Protein AF-A0A0F8BK12-F1 (a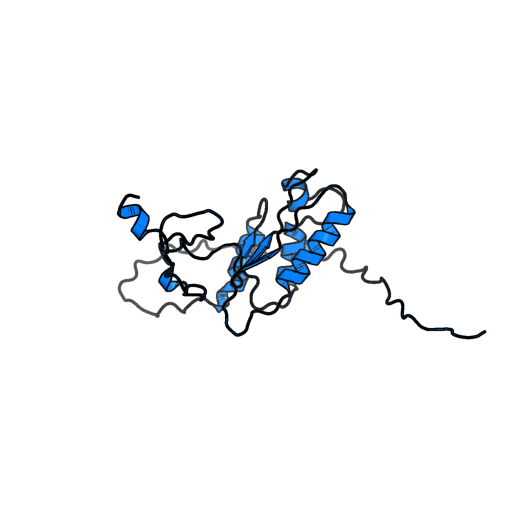fdb_monomer_lite)

Sequence (204 aa):
MGDRVAKRIYFRNSGDTSIPTLGEVRGKIFILQDFKSSQSALYGIPWNSDTVSSYSYRIASGTLFLGRKWKGVRSHLSENRPEDFNKLRITHTTASAGVRPINIATKNIPGAGMNTLLGRYLMFGKGDCFGIIVMDFPGRYLVEYILELNKQYLVPELSSSPFAPSAPPLPQWSEDVAFDSEAFTLDASSDEYGDAAATDVLVR

InterPro domains:
  IPR017946 PLC-like phosphodiesterase, TIM beta/alpha-barrel domain superfamily [G3DSA:3.20.20.190] (2-152)
  IPR017946 PLC-like phosphodiesterase, TIM beta/alpha-barrel domain superfamily [SSF51695] (9-150)

Organism: Ceratocystis fimbriata f. sp. platani (NCBI:txid88771)

Foldseek 3Di:
DDPVLVVQFQKDAPPDQAQDDCVSNPNHDQDQDPDDDPDNIDRHHHCPDPQEAEDDDADADDDVVLVVLLVSLLVQQLDAQDPRNSHAYEYELFYDDPDDRVCQQQHDPDDGHSLLSLQVCLVPPDYLDRGHYHGDPHDPVSVVSVVVSCPVVDDPPPPDPVPDDDDDDDPPDDPVPPPPPPVNPPDPPDPDDDDDDDDDDDDD

Structure (mmCIF, N/CA/C/O backbone):
data_AF-A0A0F8BK12-F1
#
_entry.id   AF-A0A0F8BK12-F1
#
loop_
_atom_site.group_PDB
_atom_site.id
_atom_site.type_symbol
_atom_site.label_atom_id
_atom_site.label_alt_id
_atom_site.label_comp_id
_atom_site.label_asym_id
_atom_site.label_entity_id
_atom_site.label_seq_id
_atom_site.pdbx_PDB_ins_code
_atom_site.Cartn_x
_atom_site.Cartn_y
_atom_site.Cartn_z
_atom_site.occupancy
_atom_site.B_iso_or_equiv
_atom_site.auth_seq_id
_atom_site.auth_comp_id
_atom_site.auth_asym_id
_atom_site.auth_atom_id
_atom_site.pdbx_PDB_model_num
ATOM 1 N N . MET A 1 1 ? -25.223 7.197 13.820 1.00 60.25 1 MET A N 1
ATOM 2 C CA . MET A 1 1 ? -24.874 6.050 12.948 1.00 60.25 1 MET A CA 1
ATOM 3 C C . MET A 1 1 ? -25.830 4.921 13.290 1.00 60.25 1 MET A C 1
ATOM 5 O O . MET A 1 1 ? -26.116 4.773 14.466 1.00 60.25 1 MET A O 1
ATOM 9 N N . GLY A 1 2 ? -26.355 4.169 12.321 1.00 74.81 2 GLY A N 1
ATOM 10 C CA . GLY A 1 2 ? -27.185 3.001 12.644 1.00 74.81 2 GLY A CA 1
ATOM 11 C C . GLY A 1 2 ? -26.337 1.844 13.187 1.00 74.81 2 GLY A C 1
ATOM 12 O O . GLY A 1 2 ? -25.222 1.632 12.707 1.00 74.81 2 GLY A O 1
ATOM 13 N N . ASP A 1 3 ? -26.872 1.067 14.131 1.00 77.88 3 ASP A N 1
ATOM 14 C CA . ASP A 1 3 ? -26.164 -0.008 14.856 1.00 77.88 3 ASP A CA 1
ATOM 15 C C . ASP A 1 3 ? -25.482 -1.047 13.953 1.00 77.88 3 ASP A C 1
ATOM 17 O O . ASP A 1 3 ? -24.489 -1.673 14.327 1.00 77.88 3 ASP A O 1
ATOM 21 N N . ARG A 1 4 ? -25.992 -1.234 12.730 1.00 80.81 4 ARG A N 1
ATOM 22 C CA . ARG A 1 4 ? -25.419 -2.164 11.746 1.00 80.81 4 ARG A CA 1
ATOM 23 C C . ARG A 1 4 ? -24.076 -1.693 11.191 1.00 80.81 4 ARG A C 1
ATOM 25 O O . ARG A 1 4 ? -23.213 -2.526 10.935 1.00 80.81 4 ARG A O 1
ATOM 32 N N . VAL A 1 5 ? -23.896 -0.384 11.015 1.00 82.25 5 VAL A N 1
ATOM 33 C CA . VAL A 1 5 ? -22.659 0.197 10.468 1.00 82.25 5 VAL A CA 1
ATOM 34 C C . VAL A 1 5 ? -21.558 0.188 11.524 1.00 82.25 5 VAL A C 1
ATOM 36 O O . VAL A 1 5 ? -20.428 -0.175 11.215 1.00 82.25 5 VAL A O 1
ATOM 39 N N . ALA A 1 6 ? -21.896 0.479 12.783 1.00 83.19 6 ALA A N 1
ATOM 40 C CA . ALA A 1 6 ? -20.935 0.462 13.886 1.00 83.19 6 ALA A CA 1
ATOM 41 C C . ALA A 1 6 ? -20.266 -0.917 14.067 1.00 83.19 6 ALA A C 1
ATOM 43 O O . ALA A 1 6 ? -19.074 -0.999 14.333 1.00 83.19 6 ALA A O 1
ATOM 44 N N . LYS A 1 7 ? -20.990 -2.018 13.819 1.00 87.62 7 LYS A N 1
ATOM 45 C CA . LYS A 1 7 ? -20.434 -3.387 13.876 1.00 87.62 7 LYS A CA 1
ATOM 46 C C . LYS A 1 7 ? -19.475 -3.726 12.727 1.00 87.62 7 LYS A C 1
ATOM 48 O O . LYS A 1 7 ? -18.796 -4.748 12.782 1.00 87.62 7 LYS A O 1
ATOM 53 N N . ARG A 1 8 ? -19.455 -2.914 11.667 1.00 92.94 8 ARG A N 1
ATOM 54 C CA . ARG A 1 8 ? -18.647 -3.124 10.456 1.00 92.94 8 ARG A CA 1
ATOM 55 C C . ARG A 1 8 ? -17.464 -2.177 10.361 1.00 92.94 8 ARG A C 1
ATOM 57 O O . ARG A 1 8 ? -16.740 -2.257 9.381 1.00 92.94 8 ARG A O 1
ATOM 64 N N . ILE A 1 9 ? -17.248 -1.314 11.345 1.00 92.38 9 ILE A N 1
ATOM 65 C CA . ILE A 1 9 ? -16.088 -0.431 11.398 1.00 92.38 9 ILE A CA 1
ATOM 66 C C . ILE A 1 9 ? -15.210 -0.876 12.561 1.00 92.38 9 ILE A C 1
ATOM 68 O O . ILE A 1 9 ? -15.707 -1.208 13.636 1.00 92.38 9 ILE A O 1
ATOM 72 N N . TYR A 1 10 ? -13.903 -0.931 12.332 1.00 92.88 10 TYR A N 1
ATOM 73 C CA . TYR A 1 10 ? -12.954 -1.129 13.414 1.00 92.88 10 TYR A CA 1
ATOM 74 C C . TYR A 1 10 ? -12.779 0.195 14.167 1.00 92.88 10 TYR A C 1
ATOM 76 O O . TYR A 1 10 ? -12.339 1.195 13.598 1.00 92.88 10 TYR A O 1
ATOM 84 N N . PHE A 1 11 ? -13.158 0.189 15.442 1.00 90.25 11 PHE A N 1
ATOM 85 C CA . PHE A 1 11 ? -12.925 1.290 16.366 1.00 90.25 11 PHE A CA 1
ATOM 86 C C . PHE A 1 11 ? -11.745 0.960 17.259 1.00 90.25 11 PHE A C 1
ATOM 88 O O . PHE A 1 11 ? -11.544 -0.197 17.629 1.00 90.25 11 PHE A O 1
ATOM 95 N N . ARG A 1 12 ? -11.013 2.000 17.635 1.00 86.12 12 ARG A N 1
ATOM 96 C CA . ARG A 1 12 ? -9.860 1.904 18.516 1.00 86.12 12 ARG A CA 1
ATOM 97 C C . ARG A 1 12 ? -10.090 2.728 19.773 1.00 86.12 12 ARG A C 1
ATOM 99 O O . ARG A 1 12 ? -10.623 3.841 19.711 1.00 86.12 12 ARG A O 1
ATOM 106 N N . ASN A 1 13 ? -9.665 2.178 20.906 1.00 82.38 13 ASN A N 1
ATOM 107 C CA . ASN A 1 13 ? -9.672 2.886 22.178 1.00 82.38 13 ASN A CA 1
ATOM 108 C C . ASN A 1 13 ? -8.602 3.982 22.193 1.00 82.38 13 ASN A C 1
ATOM 110 O O . ASN A 1 13 ? -7.520 3.833 21.623 1.00 82.38 13 ASN A O 1
ATOM 114 N N . SER A 1 14 ? -8.892 5.078 22.884 1.00 71.12 14 SER A N 1
ATOM 115 C CA . SER A 1 14 ? -7.938 6.169 23.069 1.00 71.12 14 SER A CA 1
ATOM 116 C C . SER A 1 14 ? -6.750 5.691 23.905 1.00 71.12 14 SER A C 1
ATOM 118 O O . SER A 1 14 ? -6.937 5.240 25.032 1.00 71.12 14 SER A O 1
ATOM 120 N N . GLY A 1 15 ? -5.538 5.788 23.352 1.00 73.81 15 GLY A N 1
ATOM 121 C CA . GLY A 1 15 ? -4.287 5.389 24.013 1.00 73.81 15 GLY A CA 1
ATOM 122 C C . GLY A 1 15 ? -3.687 4.070 23.523 1.00 73.81 15 GLY A C 1
ATOM 123 O O . GLY A 1 15 ? -2.511 3.824 23.764 1.00 73.81 15 GLY A O 1
ATOM 124 N N . ASP A 1 16 ? -4.446 3.257 22.787 1.00 80.81 16 ASP A N 1
ATOM 125 C CA . ASP A 1 16 ? -3.867 2.146 22.035 1.00 80.81 16 ASP A CA 1
ATOM 126 C C . ASP A 1 16 ? -3.054 2.713 20.859 1.00 80.81 16 ASP A C 1
ATOM 128 O O . ASP A 1 16 ? -3.544 3.569 20.117 1.00 80.81 16 ASP A O 1
ATOM 132 N N . THR A 1 17 ? -1.804 2.270 20.718 1.00 78.94 17 THR A N 1
ATOM 133 C CA . THR A 1 17 ? -0.873 2.649 19.643 1.00 78.94 17 THR A CA 1
ATOM 134 C C . THR A 1 17 ? -0.421 1.449 18.802 1.00 78.94 17 THR A C 1
ATOM 136 O O . THR A 1 17 ? 0.413 1.626 17.924 1.00 78.94 17 THR A O 1
ATOM 139 N N . SER A 1 18 ? -1.030 0.268 18.971 1.00 86.75 18 SER A N 1
ATOM 140 C CA . SER A 1 18 ? -0.733 -0.944 18.193 1.00 86.75 18 SER A CA 1
ATOM 141 C C . SER A 1 18 ? -1.403 -1.002 16.804 1.00 86.75 18 SER A C 1
ATOM 143 O O . SER A 1 18 ? -2.536 -0.541 16.627 1.00 86.75 18 SER A O 1
ATOM 145 N N . ILE A 1 19 ? -0.732 -1.575 15.801 1.00 90.19 19 ILE A N 1
ATOM 146 C CA . ILE A 1 19 ? -1.359 -1.944 14.519 1.00 90.19 19 ILE A CA 1
ATOM 147 C C . ILE A 1 19 ? -2.253 -3.176 14.729 1.00 90.19 19 ILE A C 1
ATOM 149 O O . ILE A 1 19 ? -1.772 -4.180 15.259 1.00 90.19 19 ILE A O 1
ATOM 153 N N . PRO A 1 20 ? -3.532 -3.148 14.304 1.00 91.81 20 PRO A N 1
ATOM 154 C CA . PRO A 1 20 ? -4.434 -4.256 14.569 1.00 91.81 20 PRO A CA 1
ATOM 155 C C . PRO A 1 20 ? -4.077 -5.494 13.744 1.00 91.81 20 PRO A C 1
ATOM 157 O O . PRO A 1 20 ? -3.662 -5.422 12.585 1.00 91.81 20 PRO A O 1
ATOM 160 N N . THR A 1 21 ? -4.318 -6.654 14.336 1.00 91.44 21 THR A N 1
ATOM 161 C CA . THR A 1 21 ? -4.157 -7.962 13.705 1.00 91.44 21 THR A CA 1
ATOM 162 C C . THR A 1 21 ? -5.268 -8.242 12.690 1.00 91.44 21 THR A C 1
ATOM 164 O O . THR A 1 21 ? -6.372 -7.691 12.753 1.00 91.44 21 THR A O 1
ATOM 167 N N . LEU A 1 22 ? -5.029 -9.199 11.783 1.00 91.12 22 LEU A N 1
ATOM 168 C CA . LEU A 1 22 ? -6.049 -9.650 10.830 1.00 91.12 22 LEU A CA 1
ATOM 169 C C . LEU A 1 22 ? -7.315 -10.177 11.533 1.00 91.12 22 LEU A C 1
ATOM 171 O O . LEU A 1 22 ? -8.415 -9.999 11.017 1.00 91.12 22 LEU A O 1
ATOM 175 N N . GLY A 1 23 ? -7.177 -10.806 12.706 1.00 92.00 23 GLY A N 1
ATOM 176 C CA . GLY A 1 23 ? -8.309 -11.300 13.496 1.00 92.00 23 GLY A CA 1
ATOM 177 C C . GLY A 1 23 ? -9.225 -10.179 13.992 1.00 92.00 23 GLY A C 1
ATOM 178 O O . GLY A 1 23 ? -10.446 -10.320 13.963 1.00 92.00 23 GLY A O 1
ATOM 179 N N . GLU A 1 24 ? -8.653 -9.036 14.372 1.00 92.56 24 GLU A N 1
ATOM 180 C CA . GLU A 1 24 ? -9.409 -7.890 14.883 1.00 92.56 24 GLU A CA 1
ATOM 181 C C . GLU A 1 24 ? -10.160 -7.133 13.784 1.00 92.56 24 GLU A C 1
ATOM 183 O O . GLU A 1 24 ? -11.263 -6.625 14.034 1.00 92.56 24 GLU A O 1
ATOM 188 N N . VAL A 1 25 ? -9.595 -7.075 12.571 1.00 94.69 25 VAL A N 1
ATOM 189 C CA . VAL A 1 25 ? -10.166 -6.327 11.434 1.00 94.69 25 VAL A CA 1
ATOM 190 C C . VAL A 1 25 ? -10.968 -7.183 10.451 1.00 94.69 25 VAL A C 1
ATOM 192 O O . VAL A 1 25 ? -11.688 -6.628 9.620 1.00 94.69 25 VAL A O 1
ATOM 195 N N . ARG A 1 26 ? -10.903 -8.520 10.521 1.00 93.81 26 ARG A N 1
ATOM 196 C CA . ARG A 1 26 ? -11.635 -9.410 9.601 1.00 93.81 26 ARG A CA 1
ATOM 197 C C . ARG A 1 26 ? -13.136 -9.092 9.600 1.00 93.81 26 ARG A C 1
ATOM 199 O O . ARG A 1 26 ? -13.799 -9.108 10.634 1.00 93.81 26 ARG A O 1
ATOM 206 N N . GLY A 1 27 ? -13.685 -8.828 8.411 1.00 94.38 27 GLY A N 1
ATOM 207 C CA . GLY A 1 27 ? -15.107 -8.507 8.228 1.00 94.38 27 GLY A CA 1
ATOM 208 C C . GLY A 1 27 ? -15.515 -7.090 8.658 1.00 94.38 27 GLY A C 1
ATOM 209 O O . GLY A 1 27 ? -16.720 -6.818 8.753 1.00 94.38 27 GLY A O 1
ATOM 210 N N . LYS A 1 28 ? -14.534 -6.211 8.909 1.00 95.56 28 LYS A N 1
ATOM 211 C CA . LYS A 1 28 ? -14.698 -4.792 9.244 1.00 95.56 28 LYS A CA 1
ATOM 212 C C . LYS A 1 28 ? -13.931 -3.909 8.253 1.00 95.56 28 LYS A C 1
ATOM 214 O O . LYS A 1 28 ? -13.005 -4.350 7.582 1.00 95.56 28 LYS A O 1
ATOM 219 N N . ILE A 1 29 ? -14.313 -2.641 8.193 1.00 94.69 29 ILE A N 1
ATOM 220 C CA . ILE A 1 29 ? -13.606 -1.570 7.500 1.00 94.69 29 ILE A CA 1
ATOM 221 C C . ILE A 1 29 ? -12.599 -0.980 8.486 1.00 94.69 29 ILE A C 1
ATOM 223 O O . ILE A 1 29 ? -12.980 -0.487 9.552 1.00 94.69 29 ILE A O 1
ATOM 227 N N . PHE A 1 30 ? -11.323 -1.039 8.119 1.00 94.19 30 PHE A N 1
ATOM 228 C CA . PHE A 1 30 ? -10.243 -0.360 8.821 1.00 94.19 30 PHE A CA 1
ATOM 229 C C . PHE A 1 30 ? -10.037 1.025 8.208 1.00 94.19 30 PHE A C 1
ATOM 231 O O . PHE A 1 30 ? -9.815 1.148 7.004 1.00 94.19 30 PHE A O 1
ATOM 238 N N . ILE A 1 31 ? -10.166 2.065 9.029 1.00 93.56 31 ILE A N 1
ATOM 239 C CA . ILE A 1 31 ? -10.103 3.459 8.588 1.00 93.56 31 ILE A CA 1
ATOM 240 C C . ILE A 1 31 ? -8.759 4.048 9.012 1.00 93.56 31 ILE A C 1
ATOM 242 O O . ILE A 1 31 ? -8.345 3.911 10.161 1.00 93.56 31 ILE A O 1
ATOM 246 N N . LEU A 1 32 ? -8.100 4.724 8.071 1.00 93.75 32 LEU A N 1
ATOM 247 C CA . LEU A 1 32 ? -7.025 5.660 8.374 1.00 93.75 32 LEU A CA 1
ATOM 248 C C . LEU A 1 32 ? -7.653 7.048 8.490 1.00 93.75 32 LEU A C 1
ATOM 250 O O . LEU A 1 32 ? -8.044 7.651 7.491 1.00 93.75 32 LEU A O 1
ATOM 254 N N . GLN A 1 33 ? -7.858 7.506 9.720 1.00 92.12 33 GLN A N 1
ATOM 255 C CA . GLN A 1 33 ? -8.636 8.706 9.993 1.00 92.12 33 GLN A CA 1
ATOM 256 C C . GLN A 1 33 ? -7.804 9.964 9.718 1.00 92.12 33 GLN A C 1
ATOM 258 O O . GLN A 1 33 ? -6.833 10.240 10.421 1.00 92.12 33 GLN A O 1
ATOM 263 N N . ASP A 1 34 ? -8.238 10.755 8.738 1.00 92.12 34 ASP A N 1
ATOM 264 C CA . ASP A 1 34 ? -7.725 12.103 8.436 1.00 92.12 34 ASP A CA 1
ATOM 265 C C . ASP A 1 34 ? -8.862 13.144 8.479 1.00 92.12 34 ASP A C 1
ATOM 267 O O . ASP A 1 34 ? -9.024 14.003 7.616 1.00 92.12 34 ASP A O 1
ATOM 271 N N . PHE A 1 35 ? -9.749 13.005 9.468 1.00 90.44 35 PHE A N 1
ATOM 272 C CA . PHE A 1 35 ? -10.881 13.904 9.691 1.00 90.44 35 PHE A CA 1
ATOM 273 C C . PHE A 1 35 ? -11.176 14.062 11.186 1.00 90.44 35 PHE A C 1
ATOM 275 O O . PHE A 1 35 ? -10.842 13.203 12.008 1.00 90.44 35 PHE A O 1
ATOM 282 N N . LYS A 1 36 ? -11.830 15.169 11.553 1.00 85.94 36 LYS A N 1
ATOM 283 C CA . LYS A 1 36 ? -12.251 15.435 12.937 1.00 85.94 36 LYS A CA 1
ATOM 284 C C . LYS A 1 36 ? -13.458 14.570 13.306 1.00 85.94 36 LYS A C 1
ATOM 286 O O . LYS A 1 36 ? -14.406 14.474 12.533 1.00 85.94 36 LYS A O 1
ATOM 291 N N . SER A 1 37 ? -13.451 14.003 14.509 1.00 82.62 37 SER A N 1
ATOM 292 C CA . SER A 1 37 ? -14.574 13.253 15.080 1.00 82.62 37 SER A CA 1
ATOM 293 C C . SER A 1 37 ? -14.958 13.854 16.428 1.00 82.62 37 SER A C 1
ATOM 295 O O . SER A 1 37 ? -14.086 14.244 17.198 1.00 82.62 37 SER A O 1
ATOM 297 N N . SER A 1 38 ? -16.259 13.932 16.711 1.00 75.75 38 SER A N 1
ATOM 298 C CA . SER A 1 38 ? -16.785 14.299 18.032 1.00 75.75 38 SER A CA 1
ATOM 299 C C . SER A 1 38 ? -16.838 13.116 19.003 1.00 75.75 38 SER A C 1
ATOM 301 O O . SER A 1 38 ? -17.107 13.307 20.186 1.00 75.75 38 SER A O 1
ATOM 303 N N . GLN A 1 39 ? -16.613 11.893 18.516 1.00 73.44 39 GLN A N 1
ATOM 304 C CA . GLN A 1 39 ? -16.572 10.695 19.349 1.00 73.44 39 GLN A CA 1
ATOM 305 C C . GLN A 1 39 ? -15.212 10.576 20.030 1.00 73.44 39 GLN A C 1
ATOM 307 O O . GLN A 1 39 ? -14.182 10.836 19.412 1.00 73.44 39 GLN A O 1
ATOM 312 N N . SER A 1 40 ? -15.215 10.131 21.288 1.00 71.81 40 SER A N 1
ATOM 313 C CA . SER A 1 40 ? -13.982 9.871 22.033 1.00 71.81 40 SER A CA 1
ATOM 314 C C . SER A 1 40 ? -13.182 8.700 21.456 1.00 71.81 40 SER A C 1
ATOM 316 O O . SER A 1 40 ? -11.966 8.704 21.583 1.00 71.81 40 SER A O 1
ATOM 318 N N . ALA A 1 41 ? -13.845 7.726 20.817 1.00 77.19 41 ALA A N 1
ATOM 319 C CA . ALA A 1 41 ? -13.200 6.601 20.140 1.00 77.19 41 ALA A CA 1
ATOM 320 C C . ALA A 1 41 ? -12.723 6.985 18.728 1.00 77.19 41 ALA A C 1
ATOM 322 O O . ALA A 1 41 ? -13.396 7.735 18.015 1.00 77.19 41 ALA A O 1
ATOM 323 N N . LEU A 1 42 ? -11.581 6.429 18.316 1.00 83.94 42 LEU A N 1
ATOM 324 C CA . LEU A 1 42 ? -11.002 6.656 16.991 1.00 83.94 42 LEU A CA 1
ATOM 325 C C . LEU A 1 42 ? -11.560 5.659 15.971 1.00 83.94 42 LEU A C 1
ATOM 327 O O . LEU A 1 42 ? -11.746 4.475 16.267 1.00 83.94 42 LEU A O 1
ATOM 331 N N . TYR A 1 43 ? -11.791 6.135 14.749 1.00 90.25 43 TYR A N 1
ATOM 332 C CA . TYR A 1 43 ? -12.086 5.283 13.603 1.00 90.25 43 TYR A CA 1
ATOM 333 C C . TYR A 1 43 ? -10.769 4.695 13.088 1.00 90.25 43 TYR A C 1
ATOM 335 O O . TYR A 1 43 ? -10.044 5.350 12.345 1.00 90.25 43 TYR A O 1
ATOM 343 N N . GLY A 1 44 ? -10.443 3.473 13.505 1.00 91.44 44 GLY A N 1
ATOM 344 C CA . GLY A 1 44 ? -9.142 2.860 13.243 1.00 91.44 44 GLY A CA 1
ATOM 345 C C . GLY A 1 44 ? -7.975 3.657 13.816 1.00 91.44 44 GLY A C 1
ATOM 346 O O . GLY A 1 44 ? -7.961 3.935 15.015 1.00 91.44 44 GLY A O 1
ATOM 347 N N . ILE A 1 45 ? -6.979 3.977 12.986 1.00 91.38 45 ILE A N 1
ATOM 348 C CA . ILE A 1 45 ? -5.779 4.716 13.412 1.00 91.38 45 ILE A CA 1
ATOM 349 C C . ILE A 1 45 ? -5.713 6.091 12.736 1.00 91.38 45 ILE A C 1
ATOM 351 O O . ILE A 1 45 ? -6.150 6.226 11.591 1.00 91.38 45 ILE A O 1
ATOM 355 N N . PRO A 1 46 ? -5.154 7.125 13.389 1.00 90.31 46 PRO A N 1
ATOM 356 C CA . PRO A 1 46 ? -4.953 8.417 12.742 1.00 90.31 46 PRO A CA 1
ATOM 357 C C . PRO A 1 46 ? -3.928 8.312 11.606 1.00 90.31 46 PRO A C 1
ATOM 359 O O . PRO A 1 46 ? -2.853 7.739 11.796 1.00 90.31 46 PRO A O 1
ATOM 362 N N . TRP A 1 47 ? -4.236 8.908 10.449 1.00 90.75 47 TRP A N 1
ATOM 363 C CA . TRP A 1 47 ? -3.339 8.933 9.284 1.00 90.75 47 TRP A CA 1
ATOM 364 C C . TRP A 1 47 ? -1.994 9.601 9.606 1.00 90.75 47 TRP A C 1
ATOM 366 O O . TRP A 1 47 ? -0.944 9.084 9.247 1.00 90.75 47 TRP A O 1
ATOM 376 N N . ASN A 1 48 ? -2.024 10.714 10.344 1.00 85.44 48 ASN A N 1
ATOM 377 C CA . ASN A 1 48 ? -0.839 11.479 10.745 1.00 85.44 48 ASN A CA 1
ATOM 378 C C . ASN A 1 48 ? -0.308 11.042 12.126 1.00 85.44 48 ASN A C 1
ATOM 380 O O . ASN A 1 48 ? -0.107 11.881 13.001 1.00 85.44 48 ASN A O 1
ATOM 384 N N . SER A 1 49 ? -0.156 9.736 12.357 1.00 85.50 49 SER A N 1
ATOM 385 C CA . SER A 1 49 ? 0.408 9.193 13.604 1.00 85.50 49 SER A CA 1
ATOM 386 C C . SER A 1 49 ? 1.760 8.526 13.372 1.00 85.50 49 SER A C 1
ATOM 388 O O . SER A 1 49 ? 2.049 8.081 12.265 1.00 85.50 49 SER A O 1
ATOM 390 N N . ASP A 1 50 ? 2.547 8.358 14.438 1.00 86.12 50 ASP A N 1
ATOM 391 C CA . ASP A 1 50 ? 3.849 7.670 14.379 1.00 86.12 50 ASP A CA 1
ATOM 392 C C . ASP A 1 50 ? 3.738 6.200 13.936 1.00 86.12 50 ASP A C 1
ATOM 394 O O . ASP A 1 50 ? 4.704 5.608 13.456 1.00 86.12 50 ASP A O 1
ATOM 398 N N . THR A 1 51 ? 2.534 5.626 14.034 1.00 87.50 51 THR A N 1
ATOM 399 C CA . THR A 1 51 ? 2.213 4.267 13.577 1.00 87.50 51 THR A CA 1
ATOM 400 C C . THR A 1 51 ? 2.042 4.163 12.060 1.00 87.50 51 THR A C 1
ATOM 402 O O . THR A 1 51 ? 1.925 3.059 11.537 1.00 87.50 51 THR A O 1
ATOM 405 N N . VAL A 1 52 ? 2.046 5.279 11.321 1.00 89.12 52 VAL A N 1
ATOM 406 C CA . VAL A 1 52 ? 1.913 5.307 9.858 1.00 89.12 52 VAL A CA 1
ATOM 407 C C . VAL A 1 52 ? 3.162 5.935 9.236 1.00 89.12 52 VAL A C 1
ATOM 409 O O . VAL A 1 52 ? 3.503 7.081 9.504 1.00 89.12 52 VAL A O 1
ATOM 412 N N . SER A 1 53 ? 3.848 5.191 8.365 1.00 90.19 53 SER A N 1
ATOM 413 C CA . SER A 1 53 ? 4.911 5.724 7.501 1.00 90.19 53 SER A CA 1
ATOM 414 C C . SER A 1 53 ? 4.358 5.890 6.095 1.00 90.19 53 SER A C 1
ATOM 416 O O . SER A 1 53 ? 4.042 4.889 5.454 1.00 90.19 53 SER A O 1
ATOM 418 N N . SER A 1 54 ? 4.214 7.123 5.607 1.00 90.06 54 SER A N 1
ATOM 419 C CA . SER A 1 54 ? 3.632 7.382 4.287 1.00 90.06 54 SER A CA 1
ATOM 420 C C . SER A 1 54 ? 4.582 8.155 3.378 1.00 90.06 54 SER A C 1
ATOM 422 O O . SER A 1 54 ? 5.012 9.261 3.704 1.00 90.06 54 SER A O 1
ATOM 424 N N . TYR A 1 55 ? 4.864 7.599 2.197 1.00 85.19 55 TYR A N 1
ATOM 425 C CA . TYR A 1 55 ? 5.528 8.314 1.110 1.00 85.19 55 TYR A CA 1
ATOM 426 C C . TYR A 1 55 ? 4.510 8.672 0.028 1.00 85.19 55 TYR A C 1
ATOM 428 O O . TYR A 1 55 ? 4.082 7.818 -0.753 1.00 85.19 55 TYR A O 1
ATOM 436 N N . SER A 1 56 ? 4.144 9.955 -0.047 1.00 80.88 56 SER A N 1
ATOM 437 C CA . SER A 1 56 ? 3.101 10.461 -0.949 1.00 80.88 56 SER A CA 1
ATOM 438 C C . SER A 1 56 ? 3.542 11.659 -1.794 1.00 80.88 56 SER A C 1
ATOM 440 O O . SER A 1 56 ? 2.746 12.557 -2.070 1.00 80.88 56 SER A O 1
ATOM 442 N N . TYR A 1 57 ? 4.812 11.706 -2.215 1.00 77.88 57 TYR A N 1
ATOM 443 C CA . TYR A 1 57 ? 5.319 12.821 -3.020 1.00 77.88 57 TYR A CA 1
ATOM 444 C C . TYR A 1 57 ? 4.571 12.932 -4.363 1.00 77.88 57 TYR A C 1
ATOM 446 O O . TYR A 1 57 ? 4.638 12.035 -5.217 1.00 77.88 57 TYR A O 1
ATOM 454 N N . ARG A 1 58 ? 3.854 14.051 -4.535 1.00 66.94 58 ARG A N 1
ATOM 455 C CA . ARG A 1 58 ? 3.094 14.410 -5.741 1.00 66.94 58 ARG A CA 1
ATOM 456 C C . ARG A 1 58 ? 4.007 15.214 -6.670 1.00 66.94 58 ARG A C 1
ATOM 458 O O . ARG A 1 58 ? 4.598 16.205 -6.259 1.00 66.94 58 ARG A O 1
ATOM 465 N N . ILE A 1 59 ? 4.154 14.756 -7.911 1.00 61.50 59 ILE A N 1
ATOM 466 C CA . ILE A 1 59 ? 5.034 15.380 -8.913 1.00 61.50 59 ILE A CA 1
ATOM 467 C C . ILE A 1 59 ? 4.442 16.709 -9.395 1.00 61.50 59 ILE A C 1
ATOM 469 O O . ILE A 1 59 ? 3.260 16.727 -9.710 1.00 61.50 59 ILE A O 1
ATOM 473 N N . ALA A 1 60 ? 5.270 17.749 -9.563 1.00 51.91 60 ALA A N 1
ATOM 474 C CA . ALA A 1 60 ? 4.980 18.930 -10.383 1.00 51.91 60 ALA A CA 1
ATOM 475 C C . ALA A 1 60 ? 5.953 19.017 -11.587 1.00 51.91 60 ALA A C 1
ATOM 477 O O . ALA A 1 60 ? 7.152 19.169 -11.397 1.00 51.91 60 ALA A O 1
ATOM 478 N N . SER A 1 61 ? 5.399 18.860 -12.801 1.00 52.03 61 SER A N 1
ATOM 479 C CA . SER A 1 61 ? 5.915 19.133 -14.169 1.00 52.03 61 SER A CA 1
ATOM 480 C C . SER A 1 61 ? 7.374 18.787 -14.565 1.00 52.03 61 SER A C 1
ATOM 482 O O . SER A 1 61 ? 8.273 19.588 -14.334 1.00 52.03 61 SER A O 1
ATOM 484 N N . GLY A 1 62 ? 7.571 17.695 -15.337 1.00 55.34 62 GLY A N 1
ATOM 485 C CA . GLY A 1 62 ? 8.753 17.421 -16.199 1.00 55.34 62 GLY A CA 1
ATOM 486 C C . GLY A 1 62 ? 9.192 15.936 -16.269 1.00 55.34 62 GLY A C 1
ATOM 487 O O . GLY A 1 62 ? 8.708 15.113 -15.495 1.00 55.34 62 GLY A O 1
ATOM 488 N N . THR A 1 63 ? 10.140 15.572 -17.148 1.00 56.19 63 THR A N 1
ATOM 489 C CA . THR A 1 63 ? 10.653 14.186 -17.343 1.00 56.19 63 THR A CA 1
ATOM 490 C C . THR A 1 63 ? 11.695 13.727 -16.307 1.00 56.19 63 THR A C 1
ATOM 492 O O . THR A 1 63 ? 11.678 12.560 -15.919 1.00 56.19 63 THR A O 1
ATOM 495 N N . LEU A 1 64 ? 12.533 14.623 -15.759 1.00 59.84 64 LEU A N 1
ATOM 496 C CA . LEU A 1 64 ? 13.470 14.307 -14.653 1.00 59.84 64 LEU A CA 1
ATOM 497 C C . LEU A 1 64 ? 12.761 13.829 -13.362 1.00 59.84 64 LEU A C 1
ATOM 499 O O . LEU A 1 64 ? 13.375 13.247 -12.465 1.00 59.84 64 LEU A O 1
ATOM 503 N N . PHE A 1 65 ? 11.453 14.065 -13.250 1.00 70.88 65 PHE A N 1
ATOM 504 C CA . PHE A 1 65 ? 10.678 13.843 -12.032 1.00 70.88 65 PHE A CA 1
ATOM 505 C C . PHE A 1 65 ? 10.286 12.384 -11.821 1.00 70.88 65 PHE A C 1
ATOM 507 O O . PHE A 1 65 ? 10.127 11.972 -10.671 1.00 70.88 65 PHE A O 1
ATOM 514 N N . LEU A 1 66 ? 10.174 11.590 -12.892 1.00 77.44 66 LEU A N 1
ATOM 515 C CA . LEU A 1 66 ? 9.860 10.168 -12.766 1.00 77.44 66 LEU A CA 1
ATOM 516 C C . LEU A 1 66 ? 10.999 9.426 -12.065 1.00 77.44 66 LEU A C 1
ATOM 518 O O . LEU A 1 66 ? 10.746 8.693 -11.115 1.00 77.44 66 LEU A O 1
ATOM 522 N N . GLY A 1 67 ? 12.249 9.691 -12.458 1.00 80.94 67 GLY A N 1
ATOM 523 C CA . GLY A 1 67 ? 13.433 9.127 -11.805 1.00 80.94 67 GLY A CA 1
ATOM 524 C C . GLY A 1 67 ? 13.548 9.546 -10.336 1.00 80.94 67 GLY A C 1
ATOM 525 O O . GLY A 1 67 ? 13.805 8.706 -9.474 1.00 80.94 67 GLY A O 1
ATOM 526 N N . ARG A 1 68 ? 13.280 10.822 -10.016 1.00 82.38 68 ARG A N 1
ATOM 527 C CA . ARG A 1 68 ? 13.292 11.313 -8.626 1.00 82.38 68 ARG A CA 1
ATOM 528 C C . ARG A 1 68 ? 12.193 10.679 -7.776 1.00 82.38 68 ARG A C 1
ATOM 530 O O . ARG A 1 68 ? 12.475 10.222 -6.670 1.00 82.38 68 ARG A O 1
ATOM 537 N N . LYS A 1 69 ? 10.958 10.623 -8.289 1.00 85.50 69 LYS A N 1
ATOM 538 C CA . LYS A 1 69 ? 9.852 9.938 -7.610 1.00 85.50 69 LYS A CA 1
ATOM 539 C C . LYS A 1 69 ? 10.188 8.464 -7.422 1.00 85.50 69 LYS A C 1
ATOM 541 O O . LYS A 1 69 ? 10.039 7.951 -6.321 1.00 85.50 69 LYS A O 1
ATOM 546 N N . TRP A 1 70 ? 10.700 7.807 -8.459 1.00 88.69 70 TRP A N 1
ATOM 547 C CA . TRP A 1 70 ? 11.109 6.411 -8.393 1.00 88.69 70 TRP A CA 1
ATOM 548 C C . TRP A 1 70 ? 12.194 6.169 -7.344 1.00 88.69 70 TRP A C 1
ATOM 550 O O . TRP A 1 70 ? 12.115 5.207 -6.589 1.00 88.69 70 TRP A O 1
ATOM 560 N N . LYS A 1 71 ? 13.187 7.059 -7.239 1.00 89.00 71 LYS A N 1
ATOM 561 C CA . LYS A 1 71 ? 14.205 6.999 -6.182 1.00 89.00 71 LYS A CA 1
ATOM 562 C C . LYS A 1 71 ? 13.570 7.056 -4.788 1.00 89.00 71 LYS A C 1
ATOM 564 O O . LYS A 1 71 ? 13.935 6.252 -3.941 1.00 89.00 71 LYS A O 1
ATOM 569 N N . GLY A 1 72 ? 12.605 7.950 -4.567 1.00 90.50 72 GLY A N 1
ATOM 570 C CA . GLY A 1 72 ? 11.891 8.038 -3.289 1.00 90.50 72 GLY A CA 1
ATOM 571 C C . GLY A 1 72 ? 11.008 6.821 -2.996 1.00 90.50 72 GLY A C 1
ATOM 572 O O . GLY A 1 72 ? 11.060 6.291 -1.892 1.00 90.50 72 GLY A O 1
ATOM 573 N N . VAL A 1 73 ? 10.276 6.321 -3.998 1.00 92.00 73 VAL A N 1
ATOM 574 C CA . VAL A 1 73 ? 9.495 5.075 -3.896 1.00 92.00 73 VAL A CA 1
ATOM 575 C C . VAL A 1 73 ? 10.401 3.905 -3.518 1.00 92.00 73 VAL A C 1
ATOM 577 O O . VAL A 1 73 ? 10.118 3.223 -2.541 1.00 92.00 73 VAL A O 1
ATOM 580 N N . ARG A 1 74 ? 11.512 3.701 -4.241 1.00 91.50 74 ARG A N 1
ATOM 581 C CA . ARG A 1 74 ? 12.487 2.644 -3.934 1.00 91.50 74 ARG A CA 1
ATOM 582 C C . ARG A 1 74 ? 13.036 2.774 -2.524 1.00 91.50 74 ARG A C 1
ATOM 584 O O . ARG A 1 74 ? 13.060 1.781 -1.816 1.00 91.50 74 ARG A O 1
ATOM 591 N N . SER A 1 75 ? 13.429 3.984 -2.124 1.00 91.75 75 SER A N 1
ATOM 592 C CA . SER A 1 75 ? 13.963 4.244 -0.785 1.00 91.75 75 SER A CA 1
ATOM 593 C C . SER A 1 75 ? 12.977 3.825 0.304 1.00 91.75 75 SER A C 1
ATOM 595 O O . SER A 1 75 ? 13.377 3.140 1.236 1.00 91.75 75 SER A O 1
ATOM 597 N N . HIS A 1 76 ? 11.698 4.189 0.170 1.00 92.31 76 HIS A N 1
ATOM 598 C CA . HIS A 1 76 ? 10.672 3.853 1.159 1.00 92.31 76 HIS A CA 1
ATOM 599 C C . HIS A 1 76 ? 10.315 2.356 1.142 1.00 92.31 76 HIS A C 1
ATOM 601 O O . HIS A 1 76 ? 10.122 1.756 2.193 1.00 92.31 76 HIS A O 1
ATOM 607 N N . LEU A 1 77 ? 10.270 1.722 -0.038 1.00 92.44 77 LEU A N 1
ATOM 608 C CA . LEU A 1 77 ? 10.046 0.273 -0.154 1.00 92.44 77 LEU A CA 1
ATOM 609 C C . LEU A 1 77 ? 11.216 -0.558 0.390 1.00 92.44 77 LEU A C 1
ATOM 611 O O . LEU A 1 77 ? 10.981 -1.657 0.879 1.00 92.44 77 LEU A O 1
ATOM 615 N N . SER A 1 78 ? 12.446 -0.041 0.311 1.00 90.75 78 SER A N 1
ATOM 616 C CA . SER A 1 78 ? 13.653 -0.718 0.805 1.00 90.75 78 SER A CA 1
ATOM 617 C C . SER A 1 78 ? 13.865 -0.600 2.310 1.00 90.75 78 SER A C 1
ATOM 619 O O . SER A 1 78 ? 14.814 -1.175 2.834 1.00 90.75 78 SER A O 1
ATOM 621 N N . GLU A 1 79 ? 13.034 0.169 3.011 1.00 88.88 79 GLU A N 1
ATOM 622 C CA . GLU A 1 79 ? 13.125 0.256 4.461 1.00 88.88 79 GLU A CA 1
ATOM 623 C C . GLU A 1 79 ? 12.856 -1.114 5.087 1.00 88.88 79 GLU A C 1
ATOM 625 O O . GLU A 1 79 ? 11.829 -1.748 4.824 1.00 88.88 79 GLU A O 1
ATOM 630 N N . ASN A 1 80 ? 13.746 -1.543 5.980 1.00 85.00 80 ASN A N 1
ATOM 631 C CA . ASN A 1 80 ? 13.539 -2.764 6.749 1.00 85.00 80 ASN A CA 1
ATOM 632 C C . ASN A 1 80 ? 12.213 -2.692 7.508 1.00 85.00 80 ASN A C 1
ATOM 634 O O . ASN A 1 80 ? 11.785 -1.623 7.962 1.00 85.00 80 ASN A O 1
ATOM 638 N N . ARG A 1 81 ? 11.536 -3.829 7.640 1.00 82.81 81 ARG A N 1
ATOM 639 C CA . ARG A 1 81 ? 10.386 -3.931 8.532 1.00 82.81 81 ARG A CA 1
ATOM 640 C C . ARG A 1 81 ? 10.822 -3.608 9.974 1.00 82.81 81 ARG A C 1
ATOM 642 O O . ARG A 1 81 ? 11.827 -4.157 10.421 1.00 82.81 81 ARG A O 1
ATOM 649 N N . PRO A 1 82 ? 10.095 -2.743 10.707 1.00 79.69 82 PRO A N 1
ATOM 650 C CA . PRO A 1 82 ? 10.357 -2.525 12.128 1.00 79.69 82 PRO A CA 1
ATOM 651 C C . PRO A 1 82 ? 10.228 -3.830 12.921 1.00 79.69 82 PRO A C 1
ATOM 653 O O . PRO A 1 82 ? 9.294 -4.598 12.680 1.00 79.69 82 PRO A O 1
ATOM 656 N N . GLU A 1 83 ? 11.136 -4.066 13.870 1.00 80.69 83 GLU A N 1
ATOM 657 C CA . GLU A 1 83 ? 11.144 -5.282 14.704 1.00 80.69 83 GLU A CA 1
ATOM 658 C C . GLU A 1 83 ? 9.890 -5.408 15.582 1.00 80.69 83 GLU A C 1
ATOM 660 O O . GLU A 1 83 ? 9.455 -6.513 15.893 1.00 80.69 83 GLU A O 1
ATOM 665 N N . ASP A 1 84 ? 9.287 -4.278 15.953 1.00 79.62 84 ASP A N 1
ATOM 666 C C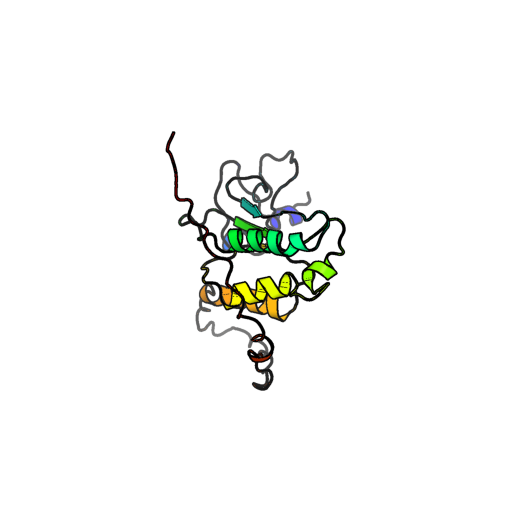A . ASP A 1 84 ? 8.087 -4.204 16.789 1.00 79.62 84 ASP A CA 1
ATOM 667 C C . ASP A 1 84 ? 6.774 -4.405 16.011 1.00 79.62 84 ASP A C 1
ATOM 669 O O . ASP A 1 84 ? 5.700 -4.438 16.611 1.00 79.62 84 ASP A O 1
ATOM 673 N N . PHE A 1 85 ? 6.846 -4.523 14.678 1.00 79.44 85 PHE A N 1
ATOM 674 C CA . PHE A 1 85 ? 5.705 -4.622 13.761 1.00 79.44 85 PHE A CA 1
ATOM 675 C C . PHE A 1 85 ? 4.661 -3.509 13.910 1.00 79.44 85 PHE A C 1
ATOM 677 O O . PHE A 1 85 ? 3.547 -3.631 13.396 1.00 79.44 85 PHE A O 1
ATOM 684 N N . ASN A 1 86 ? 5.011 -2.398 14.560 1.00 84.56 86 ASN A N 1
ATOM 685 C CA . ASN A 1 86 ? 4.035 -1.402 14.979 1.00 84.56 86 ASN A CA 1
ATOM 686 C C . ASN A 1 86 ? 3.900 -0.224 14.004 1.00 84.56 86 ASN A C 1
ATOM 688 O O . ASN A 1 86 ? 3.466 0.873 14.366 1.00 84.56 86 ASN A O 1
ATOM 692 N N . LYS A 1 87 ? 4.284 -0.440 12.742 1.00 88.44 87 LYS A N 1
ATOM 693 C CA . LYS A 1 87 ? 4.235 0.596 11.713 1.00 88.44 87 LYS A CA 1
ATOM 694 C C . LYS A 1 87 ? 3.579 0.109 10.434 1.00 88.44 87 LYS A C 1
ATOM 696 O O . LYS A 1 87 ? 4.059 -0.806 9.766 1.00 88.44 87 LYS A O 1
ATOM 701 N N . LEU A 1 88 ? 2.507 0.790 10.052 1.00 91.56 88 LEU A N 1
ATOM 702 C CA . LEU A 1 88 ? 1.860 0.643 8.763 1.00 91.56 88 LEU A CA 1
ATOM 703 C C . LEU A 1 88 ? 2.600 1.486 7.722 1.00 91.56 88 LEU A C 1
ATOM 705 O O . LEU A 1 88 ? 2.536 2.716 7.736 1.00 91.56 88 LEU A O 1
ATOM 709 N N . ARG A 1 89 ? 3.301 0.827 6.800 1.00 92.81 89 ARG A N 1
ATOM 710 C CA . ARG A 1 89 ? 3.984 1.488 5.682 1.00 92.81 89 ARG A CA 1
ATOM 711 C C . ARG A 1 89 ? 3.040 1.649 4.494 1.00 92.81 89 ARG A C 1
ATOM 713 O O . ARG A 1 89 ? 2.396 0.685 4.091 1.00 92.81 89 ARG A O 1
ATOM 720 N N . ILE A 1 90 ? 2.984 2.847 3.918 1.00 94.88 90 ILE A N 1
ATOM 721 C CA . ILE A 1 90 ? 2.146 3.196 2.769 1.00 94.88 90 ILE A CA 1
ATOM 722 C C . ILE A 1 90 ? 3.000 3.911 1.725 1.00 94.88 90 ILE A C 1
ATOM 724 O O . ILE A 1 90 ? 3.538 4.990 1.966 1.00 94.88 90 ILE A O 1
ATOM 728 N N . THR A 1 91 ? 3.121 3.328 0.539 1.00 94.62 91 THR A N 1
ATOM 729 C CA . THR A 1 91 ? 3.933 3.885 -0.545 1.00 94.62 91 THR A CA 1
ATOM 730 C C . THR A 1 91 ? 3.058 4.228 -1.739 1.00 94.62 91 THR A C 1
ATOM 732 O O . THR A 1 91 ? 2.483 3.345 -2.375 1.00 94.62 91 THR A O 1
ATOM 735 N N . HIS A 1 92 ? 2.986 5.514 -2.091 1.00 93.94 92 HIS A N 1
ATOM 736 C CA . HIS A 1 92 ? 2.252 5.974 -3.265 1.00 93.94 92 HIS A CA 1
ATOM 737 C C . HIS A 1 92 ? 3.147 6.026 -4.503 1.00 93.94 92 HIS A C 1
ATOM 739 O O . HIS A 1 92 ? 3.998 6.910 -4.672 1.00 93.94 92 HIS A O 1
ATOM 745 N N . THR A 1 93 ? 2.864 5.130 -5.441 1.00 91.12 93 THR A N 1
ATOM 746 C CA . THR A 1 93 ? 3.418 5.172 -6.804 1.00 91.12 93 THR A CA 1
ATOM 747 C C . THR A 1 93 ? 2.614 6.090 -7.732 1.00 91.12 93 THR A C 1
ATOM 749 O O . THR A 1 93 ? 3.056 6.397 -8.836 1.00 91.12 93 THR A O 1
ATOM 752 N N . THR A 1 94 ? 1.480 6.606 -7.252 1.00 86.62 94 THR A N 1
ATOM 753 C CA . THR A 1 94 ? 0.560 7.479 -7.992 1.00 86.62 94 THR A CA 1
ATOM 754 C C . THR A 1 94 ? 1.160 8.839 -8.328 1.00 86.62 94 THR A C 1
ATOM 756 O O . THR A 1 94 ? 2.062 9.335 -7.644 1.00 86.62 94 THR A O 1
ATOM 759 N N . ALA A 1 95 ? 0.647 9.498 -9.362 1.00 76.19 95 ALA A N 1
ATOM 760 C CA . ALA A 1 95 ? 1.109 10.829 -9.738 1.00 76.19 95 ALA A CA 1
ATOM 761 C C . ALA A 1 95 ? -0.045 11.753 -10.110 1.00 76.19 95 ALA A C 1
ATOM 763 O O . ALA A 1 95 ? -0.926 11.407 -10.888 1.00 76.19 95 ALA A O 1
ATOM 764 N N . SER A 1 96 ? -0.002 12.976 -9.585 1.00 67.00 96 SER A N 1
ATOM 765 C CA . SER A 1 96 ? -1.003 13.992 -9.892 1.00 67.00 96 SER A CA 1
ATOM 766 C C . SER A 1 96 ? -0.403 15.394 -9.724 1.00 67.00 96 SER A C 1
ATOM 768 O O . SER A 1 96 ? -0.446 15.943 -8.624 1.00 67.00 96 SER A O 1
ATOM 770 N N . ALA A 1 97 ? 0.186 15.941 -10.785 1.00 67.25 97 ALA A N 1
ATOM 771 C CA . ALA A 1 97 ? 0.174 17.373 -11.111 1.00 67.25 97 ALA A CA 1
ATOM 772 C C . ALA A 1 97 ? 0.826 17.584 -12.488 1.00 67.25 97 ALA A C 1
ATOM 774 O O . ALA A 1 97 ? 1.934 17.116 -12.748 1.00 67.25 97 ALA A O 1
ATOM 775 N N . GLY A 1 98 ? 0.127 18.277 -13.390 1.00 66.44 98 GLY A N 1
ATOM 776 C CA . GLY A 1 98 ? 0.639 18.613 -14.727 1.00 66.44 98 GLY A CA 1
ATOM 777 C C . GLY A 1 98 ? 0.815 17.432 -15.695 1.00 66.44 98 GLY A C 1
ATOM 778 O O . GLY A 1 98 ? 1.327 17.623 -16.792 1.00 66.44 98 GLY A O 1
ATOM 779 N N . VAL A 1 99 ? 0.395 16.220 -15.316 1.00 73.50 99 VAL A N 1
ATOM 780 C CA . VAL A 1 99 ? 0.489 14.989 -16.121 1.00 73.50 99 VAL A CA 1
ATOM 781 C C . VAL A 1 99 ? -0.767 14.140 -15.931 1.00 73.50 99 VAL A C 1
ATOM 783 O O . VAL A 1 99 ? -1.398 14.191 -14.873 1.00 73.50 99 VAL A O 1
ATOM 786 N N . ARG A 1 100 ? -1.141 13.344 -16.941 1.00 83.19 100 ARG A N 1
ATOM 787 C CA . ARG A 1 100 ? -2.231 12.367 -16.796 1.00 83.19 100 ARG A CA 1
ATOM 788 C C . ARG A 1 100 ? -1.721 11.171 -15.978 1.00 83.19 100 ARG A C 1
ATOM 790 O O . ARG A 1 100 ? -0.686 10.626 -16.362 1.00 83.19 100 ARG A O 1
ATOM 797 N N . PRO A 1 101 ? -2.422 10.720 -14.922 1.00 86.25 101 PRO A N 1
ATOM 798 C CA . PRO A 1 101 ? -1.948 9.615 -14.082 1.00 86.25 101 PRO A CA 1
ATOM 799 C C . PRO A 1 101 ? -1.633 8.337 -14.874 1.00 86.25 101 PRO A C 1
ATOM 801 O O . PRO A 1 101 ? -0.589 7.724 -14.672 1.00 86.25 101 PRO A O 1
ATOM 804 N N . ILE A 1 102 ? -2.462 8.005 -15.873 1.00 87.19 102 ILE A N 1
ATOM 805 C CA . ILE A 1 102 ? -2.231 6.852 -16.758 1.00 87.19 102 ILE A CA 1
ATOM 806 C C . ILE A 1 102 ? -0.884 6.933 -17.490 1.00 87.19 102 ILE A C 1
ATOM 808 O O . ILE A 1 102 ? -0.181 5.935 -17.583 1.00 87.19 102 ILE A O 1
ATOM 812 N N . ASN A 1 103 ? -0.468 8.127 -17.918 1.00 83.12 103 ASN A N 1
ATOM 813 C CA . ASN A 1 103 ? 0.790 8.332 -18.636 1.00 83.12 103 ASN A CA 1
ATOM 814 C C . ASN A 1 103 ? 2.014 8.087 -17.737 1.00 83.12 103 ASN A C 1
ATOM 816 O O . ASN A 1 103 ? 3.078 7.724 -18.227 1.00 83.12 103 ASN A O 1
ATOM 820 N N . ILE A 1 104 ? 1.878 8.291 -16.422 1.00 84.12 104 ILE A N 1
ATOM 821 C CA . ILE A 1 104 ? 2.932 7.977 -15.450 1.00 84.12 104 ILE A CA 1
ATOM 822 C C . ILE A 1 104 ? 2.914 6.492 -15.082 1.00 84.12 104 ILE A C 1
ATOM 824 O O . ILE A 1 104 ? 3.974 5.893 -14.908 1.00 84.12 104 ILE A O 1
ATOM 828 N N . ALA A 1 105 ? 1.726 5.893 -14.985 1.00 88.75 105 ALA A N 1
ATOM 829 C CA . ALA A 1 105 ? 1.556 4.487 -14.642 1.00 88.75 105 ALA A CA 1
ATOM 830 C C . ALA A 1 105 ? 2.067 3.538 -15.741 1.00 88.75 105 ALA A C 1
ATOM 832 O O . ALA A 1 105 ? 2.804 2.600 -15.429 1.00 88.75 105 ALA A O 1
ATOM 833 N N . THR A 1 106 ? 1.697 3.782 -17.007 1.00 83.25 106 THR A N 1
ATOM 834 C CA . THR A 1 106 ? 1.905 2.837 -18.119 1.00 83.25 106 THR A CA 1
ATOM 835 C C . THR A 1 106 ? 3.079 3.215 -19.021 1.00 83.25 106 THR A C 1
ATOM 837 O O . THR A 1 106 ? 3.962 2.382 -19.211 1.00 83.25 106 THR A O 1
ATOM 840 N N . LYS A 1 107 ? 3.126 4.447 -19.557 1.00 75.12 107 LYS A N 1
ATOM 841 C CA . LYS A 1 107 ? 4.265 5.038 -20.293 1.00 75.12 107 LYS A CA 1
ATOM 842 C C . LYS A 1 107 ? 3.928 6.452 -20.784 1.00 75.12 107 LYS A C 1
ATOM 844 O O . LYS A 1 107 ? 2.811 6.683 -21.230 1.00 75.12 107 LYS A O 1
ATOM 849 N N . ASN A 1 108 ? 4.924 7.339 -20.840 1.00 55.22 108 ASN A N 1
ATOM 850 C CA . ASN A 1 108 ? 4.994 8.434 -21.814 1.00 55.22 108 ASN A CA 1
ATOM 851 C C . ASN A 1 108 ? 6.474 8.822 -22.031 1.00 55.22 108 ASN A C 1
ATOM 853 O O . ASN A 1 108 ? 7.029 9.575 -21.235 1.00 55.22 108 ASN A O 1
ATOM 857 N N . ILE A 1 109 ? 7.062 8.356 -23.148 1.00 46.78 109 ILE A N 1
ATOM 858 C CA . ILE A 1 109 ? 8.407 8.697 -23.685 1.00 46.78 109 ILE A CA 1
ATOM 859 C C . ILE A 1 109 ? 9.596 8.020 -22.950 1.00 46.78 109 ILE A C 1
ATOM 861 O O . ILE A 1 109 ? 9.570 7.880 -21.732 1.00 46.78 109 ILE A O 1
ATOM 865 N N . PRO A 1 110 ? 10.683 7.635 -23.654 1.00 52.47 110 PRO A N 1
ATOM 866 C CA . PRO A 1 110 ? 10.965 6.266 -24.120 1.00 52.47 110 PRO A CA 1
ATOM 867 C C . PRO A 1 110 ? 11.207 5.204 -23.009 1.00 52.47 110 PRO A C 1
ATOM 869 O O . PRO A 1 110 ? 11.467 4.048 -23.329 1.00 52.47 110 PRO A O 1
ATOM 872 N N . GLY A 1 111 ? 11.079 5.543 -21.722 1.00 63.75 111 GLY A N 1
ATOM 873 C CA . GLY A 1 111 ? 11.339 4.668 -20.572 1.00 63.75 111 GLY A CA 1
ATOM 874 C C . GLY A 1 111 ? 10.101 3.981 -19.977 1.00 63.75 111 GLY A C 1
ATOM 875 O O . GLY A 1 111 ? 8.970 4.209 -20.400 1.00 63.75 111 GLY A O 1
ATOM 876 N N . ALA A 1 112 ? 10.336 3.109 -18.995 1.00 75.38 112 ALA A N 1
ATOM 877 C CA . ALA A 1 112 ? 9.327 2.352 -18.248 1.00 75.38 112 ALA A CA 1
ATOM 878 C C . ALA A 1 112 ? 8.439 3.248 -17.349 1.00 75.38 112 ALA A C 1
ATOM 880 O O . ALA A 1 112 ? 8.945 4.154 -16.688 1.00 75.38 112 ALA A O 1
ATOM 881 N N . GLY A 1 113 ? 7.125 2.979 -17.293 1.00 86.81 113 GLY A N 1
ATOM 882 C CA . GLY A 1 113 ? 6.193 3.634 -16.360 1.00 86.81 113 GLY A CA 1
ATOM 883 C C . GLY A 1 113 ? 6.358 3.161 -14.908 1.00 86.81 113 GLY A C 1
ATOM 884 O O . GLY A 1 113 ? 7.088 2.205 -14.633 1.00 86.81 113 GLY A O 1
ATOM 885 N N . MET A 1 114 ? 5.662 3.803 -13.961 1.00 89.31 114 MET A N 1
ATOM 886 C CA . MET A 1 114 ? 5.740 3.447 -12.534 1.00 89.31 114 MET A CA 1
ATOM 887 C C . MET A 1 114 ? 5.385 1.993 -12.248 1.00 89.31 114 MET A C 1
ATOM 889 O O . MET A 1 114 ? 6.079 1.363 -11.456 1.00 89.31 114 MET A O 1
ATOM 893 N N . ASN A 1 115 ? 4.368 1.438 -12.910 1.00 92.69 115 ASN A N 1
ATOM 894 C CA . ASN A 1 115 ? 3.964 0.054 -12.661 1.00 92.69 115 ASN A CA 1
ATOM 895 C C . ASN A 1 115 ? 5.030 -0.934 -13.160 1.00 92.69 115 ASN A C 1
ATOM 897 O O . ASN A 1 115 ? 5.303 -1.934 -12.502 1.00 92.69 115 ASN A O 1
ATOM 901 N N . THR A 1 116 ? 5.699 -0.624 -14.275 1.00 90.69 116 THR A N 1
ATOM 902 C CA . THR A 1 116 ? 6.827 -1.419 -14.777 1.00 90.69 116 THR A CA 1
ATOM 903 C C . THR A 1 116 ? 8.022 -1.350 -13.830 1.00 90.69 116 THR A C 1
ATOM 905 O O . THR A 1 116 ? 8.594 -2.385 -13.502 1.00 90.69 116 THR A O 1
ATOM 908 N N . LEU A 1 117 ? 8.391 -0.151 -13.369 1.00 90.81 117 LEU A N 1
ATOM 909 C CA . LEU A 1 117 ? 9.505 0.047 -12.439 1.00 90.81 117 LEU A CA 1
ATOM 910 C C . LEU A 1 117 ? 9.255 -0.650 -11.097 1.00 90.81 117 LEU A C 1
ATOM 912 O O . LEU A 1 117 ? 10.137 -1.353 -10.603 1.00 90.81 117 LEU A O 1
ATOM 916 N N . LEU A 1 118 ? 8.037 -0.526 -10.562 1.00 93.50 118 LEU A N 1
ATOM 917 C CA . LEU A 1 118 ? 7.606 -1.244 -9.368 1.00 93.50 118 LEU A CA 1
ATOM 918 C C . LEU A 1 118 ? 7.711 -2.760 -9.562 1.00 93.50 118 LEU A C 1
ATOM 920 O O . LEU A 1 118 ? 8.316 -3.421 -8.727 1.00 93.50 118 LEU A O 1
ATOM 924 N N . GLY A 1 119 ? 7.189 -3.296 -10.669 1.00 92.88 119 GLY A N 1
ATOM 925 C CA . GLY A 1 119 ? 7.302 -4.720 -10.991 1.00 92.88 119 GLY A CA 1
ATOM 926 C C . GLY A 1 119 ? 8.754 -5.202 -11.014 1.00 92.88 119 GLY A C 1
ATOM 927 O O . GLY A 1 119 ? 9.073 -6.169 -10.328 1.00 92.88 119 GLY A O 1
ATOM 928 N N . ARG A 1 120 ? 9.659 -4.476 -11.700 1.00 91.38 120 ARG A N 1
ATOM 929 C CA . ARG A 1 120 ? 11.107 -4.796 -11.712 1.00 91.38 120 ARG A CA 1
ATOM 930 C C . ARG A 1 120 ? 11.659 -4.886 -10.293 1.00 91.38 120 ARG A C 1
ATOM 932 O O . ARG A 1 120 ? 12.367 -5.825 -9.948 1.00 91.38 120 ARG A O 1
ATOM 939 N N . TYR A 1 121 ? 11.349 -3.882 -9.479 1.00 92.12 121 TYR A N 1
ATOM 940 C CA . TYR A 1 121 ? 11.859 -3.795 -8.121 1.00 92.12 121 TYR A CA 1
ATOM 941 C C . TYR A 1 121 ? 11.334 -4.915 -7.232 1.00 92.12 121 TYR A C 1
ATOM 943 O O . TYR A 1 121 ? 12.109 -5.471 -6.473 1.00 92.12 121 TYR A O 1
ATOM 951 N N . LEU A 1 122 ? 10.055 -5.269 -7.329 1.00 92.19 122 LEU A N 1
ATOM 952 C CA . LEU A 1 122 ? 9.500 -6.358 -6.530 1.00 92.19 122 LEU A CA 1
ATOM 953 C C . LEU A 1 122 ? 10.065 -7.723 -6.953 1.00 92.19 122 LEU A C 1
ATOM 955 O O . LEU A 1 122 ? 10.219 -8.589 -6.103 1.00 92.19 122 LEU A O 1
ATOM 959 N N . MET A 1 123 ? 10.399 -7.903 -8.237 1.00 87.50 123 MET A N 1
ATOM 960 C CA . MET A 1 123 ? 10.987 -9.144 -8.754 1.00 87.50 123 MET A CA 1
ATOM 961 C C . MET A 1 123 ? 12.438 -9.368 -8.324 1.00 87.50 123 MET A C 1
ATOM 963 O O . MET A 1 123 ? 12.825 -10.493 -8.019 1.00 87.50 123 MET A O 1
ATOM 967 N N . PHE A 1 124 ? 13.252 -8.310 -8.336 1.00 83.94 124 PHE A N 1
ATOM 968 C CA . PHE A 1 124 ? 14.697 -8.411 -8.093 1.00 83.94 124 PHE A CA 1
ATOM 969 C C . PHE A 1 124 ? 15.135 -7.861 -6.731 1.00 83.94 124 PHE A C 1
ATOM 971 O O . PHE A 1 124 ? 16.251 -8.117 -6.277 1.00 83.94 124 PHE A O 1
ATOM 978 N N . GLY A 1 125 ? 14.286 -7.069 -6.083 1.00 68.50 125 GLY A N 1
ATOM 979 C CA . GLY A 1 125 ? 14.549 -6.464 -4.788 1.00 68.50 125 GLY A CA 1
ATOM 980 C C . GLY A 1 125 ? 14.423 -7.480 -3.661 1.00 68.50 125 GLY A C 1
ATOM 981 O O . GLY A 1 125 ? 13.503 -8.291 -3.624 1.00 68.50 125 GLY A O 1
ATOM 982 N N . LYS A 1 126 ? 15.347 -7.409 -2.702 1.00 66.31 126 LYS A N 1
ATOM 983 C CA . LYS A 1 126 ? 15.258 -8.157 -1.447 1.00 66.31 126 LYS A CA 1
ATOM 984 C C . LYS A 1 126 ? 14.535 -7.284 -0.424 1.00 66.31 126 LYS A C 1
ATOM 986 O O . LYS A 1 126 ? 15.044 -6.227 -0.064 1.00 66.31 126 LYS A O 1
ATOM 991 N N . GLY A 1 127 ? 13.359 -7.713 0.018 1.00 71.25 127 GLY A N 1
ATOM 992 C CA . GLY A 1 127 ? 12.581 -7.055 1.067 1.00 71.25 127 GLY A CA 1
ATOM 993 C C . GLY A 1 127 ? 11.659 -8.062 1.744 1.00 71.25 127 GLY A C 1
ATOM 994 O O . GLY A 1 127 ? 11.172 -8.984 1.094 1.00 71.25 127 GLY A O 1
ATOM 995 N N . ASP A 1 128 ? 11.453 -7.917 3.050 1.00 73.88 128 ASP A N 1
ATOM 996 C CA . ASP A 1 128 ? 10.635 -8.827 3.856 1.00 73.88 128 ASP A CA 1
ATOM 997 C C . ASP A 1 128 ? 9.195 -8.321 4.046 1.00 73.88 128 ASP A C 1
ATOM 999 O O . ASP A 1 128 ? 8.297 -9.114 4.311 1.00 73.88 128 ASP A O 1
ATOM 1003 N N . CYS A 1 129 ? 8.947 -7.015 3.885 1.00 83.69 129 CYS A N 1
ATOM 1004 C CA . CYS A 1 129 ? 7.609 -6.427 3.919 1.00 83.69 129 CYS A CA 1
ATOM 1005 C C . CYS A 1 129 ? 7.539 -5.086 3.173 1.00 83.69 129 CYS A C 1
ATOM 1007 O O . CYS A 1 129 ? 8.162 -4.097 3.562 1.00 83.69 129 CYS A O 1
ATOM 1009 N N . PHE A 1 130 ? 6.704 -5.026 2.134 1.00 90.06 130 PHE A N 1
ATOM 1010 C CA . PHE A 1 130 ? 6.524 -3.822 1.311 1.00 90.06 130 PHE A CA 1
ATOM 1011 C C . PHE A 1 130 ? 5.388 -2.898 1.792 1.00 90.06 130 PHE A C 1
ATOM 1013 O O . PHE A 1 130 ? 5.262 -1.772 1.307 1.00 90.06 130 PHE A O 1
ATOM 1020 N N . GLY A 1 131 ? 4.581 -3.342 2.762 1.00 91.75 131 GLY A N 1
ATOM 1021 C CA . GLY A 1 131 ? 3.428 -2.595 3.272 1.00 91.75 131 GLY A CA 1
ATOM 1022 C C . GLY A 1 131 ? 2.303 -2.426 2.241 1.00 91.75 131 GLY A C 1
ATOM 1023 O O . GLY A 1 131 ? 2.092 -3.272 1.375 1.00 91.75 131 GLY A O 1
ATOM 1024 N N . ILE A 1 132 ? 1.560 -1.322 2.344 1.00 94.69 132 ILE A N 1
ATOM 1025 C CA . ILE A 1 132 ? 0.512 -0.936 1.394 1.00 94.69 132 ILE A CA 1
ATOM 1026 C C . ILE A 1 132 ? 1.152 -0.201 0.216 1.00 94.69 132 ILE A C 1
ATOM 1028 O O . ILE A 1 132 ? 1.763 0.855 0.378 1.00 94.69 132 ILE A O 1
ATOM 1032 N N . ILE A 1 133 ? 0.942 -0.715 -0.992 1.00 95.62 133 ILE A N 1
ATOM 1033 C CA . ILE A 1 133 ? 1.356 -0.059 -2.233 1.00 95.62 133 ILE A CA 1
ATOM 1034 C C . ILE A 1 133 ? 0.118 0.546 -2.898 1.00 95.62 133 ILE A C 1
ATOM 1036 O O . ILE A 1 133 ? -0.788 -0.169 -3.321 1.00 95.62 133 ILE A O 1
ATOM 1040 N N . VAL A 1 134 ? 0.087 1.873 -3.014 1.00 96.06 134 VAL A N 1
ATOM 1041 C CA . VAL A 1 134 ? -0.994 2.607 -3.684 1.00 96.06 134 VAL A CA 1
ATOM 1042 C C . VAL A 1 134 ? -0.580 2.888 -5.128 1.00 96.06 134 VAL A C 1
ATOM 1044 O O . VAL A 1 134 ? 0.477 3.482 -5.373 1.00 96.06 134 VAL A O 1
ATOM 1047 N N . MET A 1 135 ? -1.404 2.456 -6.085 1.00 94.81 135 MET A N 1
ATOM 1048 C CA . MET A 1 135 ? -1.097 2.462 -7.521 1.00 94.81 135 MET A CA 1
ATOM 1049 C C . MET A 1 135 ? -2.206 3.111 -8.350 1.00 94.81 135 MET A C 1
ATOM 1051 O O . MET A 1 135 ? -3.385 2.975 -8.029 1.00 94.81 135 MET A O 1
ATOM 1055 N N . ASP A 1 136 ? -1.812 3.751 -9.453 1.00 92.69 136 ASP A N 1
ATOM 1056 C CA . ASP A 1 136 ? -2.720 4.171 -10.522 1.00 92.69 136 ASP A CA 1
ATOM 1057 C C . ASP A 1 136 ? -2.750 3.069 -11.597 1.00 92.69 136 ASP A C 1
ATOM 1059 O O . ASP A 1 136 ? -1.699 2.625 -12.064 1.00 92.69 136 ASP A O 1
ATOM 1063 N N . PHE A 1 137 ? -3.944 2.631 -12.008 1.00 93.38 137 PHE A N 1
ATOM 1064 C CA . PHE A 1 137 ? -4.153 1.627 -13.069 1.00 93.38 137 PHE A CA 1
ATOM 1065 C C . PHE A 1 137 ? -3.307 0.344 -12.917 1.00 93.38 137 PHE A C 1
ATOM 1067 O O . PHE A 1 137 ? -2.571 -0.019 -13.842 1.00 93.38 137 PHE A O 1
ATOM 1074 N N . PRO A 1 138 ? -3.364 -0.344 -11.760 1.00 94.50 138 PRO A N 1
ATOM 1075 C CA . PRO A 1 138 ? -2.593 -1.562 -11.566 1.00 94.50 138 PRO A CA 1
ATOM 1076 C C . PRO A 1 138 ? -3.026 -2.638 -12.571 1.00 94.50 138 PRO A C 1
ATOM 1078 O O . PRO A 1 138 ? -4.212 -2.929 -12.727 1.00 94.50 138 PRO A O 1
ATOM 1081 N N . GLY A 1 139 ? -2.051 -3.221 -13.266 1.00 92.69 139 GLY A N 1
ATOM 1082 C CA . GLY A 1 139 ? -2.281 -4.357 -14.154 1.00 92.69 139 GLY A CA 1
ATOM 1083 C C . GLY A 1 139 ? -2.434 -5.655 -13.363 1.00 92.69 139 GLY A C 1
ATOM 1084 O O . GLY A 1 139 ? -1.822 -5.815 -12.308 1.00 92.69 139 GLY A O 1
ATOM 1085 N N . ARG A 1 140 ? -3.207 -6.602 -13.906 1.00 95.19 140 ARG A N 1
ATOM 1086 C CA . ARG A 1 140 ? -3.490 -7.906 -13.284 1.00 95.19 140 ARG A CA 1
ATOM 1087 C C . ARG A 1 140 ? -2.226 -8.619 -12.786 1.00 95.19 140 ARG A C 1
ATOM 1089 O O . ARG A 1 140 ? -2.154 -8.946 -11.609 1.00 95.19 140 ARG A O 1
ATOM 1096 N N . TYR A 1 141 ? -1.222 -8.775 -13.650 1.00 93.38 141 TYR A N 1
ATOM 1097 C CA . TYR A 1 141 ? 0.011 -9.500 -13.318 1.00 93.38 141 TYR A CA 1
ATOM 1098 C C . TYR A 1 141 ? 0.783 -8.887 -12.146 1.00 93.38 141 TYR A C 1
ATOM 1100 O O . TYR A 1 141 ? 1.306 -9.609 -11.305 1.00 93.38 141 TYR A O 1
ATOM 1108 N N . LEU A 1 142 ? 0.829 -7.555 -12.053 1.00 94.38 142 LEU A N 1
ATOM 1109 C CA . LEU A 1 142 ? 1.513 -6.875 -10.952 1.00 94.38 142 LEU A CA 1
ATOM 1110 C C . LEU A 1 142 ? 0.780 -7.084 -9.621 1.00 94.38 142 LEU A C 1
ATOM 1112 O O . LEU A 1 142 ? 1.420 -7.282 -8.593 1.00 94.38 142 LEU A O 1
ATOM 1116 N N . VAL A 1 143 ? -0.557 -7.062 -9.638 1.00 95.81 143 VAL A N 1
ATOM 1117 C CA . VAL A 1 143 ? -1.371 -7.336 -8.444 1.00 95.81 143 VAL A CA 1
ATOM 1118 C C . VAL A 1 143 ? -1.198 -8.781 -7.995 1.00 95.81 143 VAL A C 1
ATOM 1120 O O . VAL A 1 143 ? -0.950 -9.015 -6.817 1.00 95.81 143 VAL A O 1
ATOM 1123 N N . GLU A 1 144 ? -1.290 -9.738 -8.921 1.00 94.75 144 GLU A N 1
ATOM 1124 C CA . GLU A 1 144 ? -1.072 -11.158 -8.628 1.00 94.75 144 GLU A CA 1
ATOM 1125 C C . GLU A 1 144 ? 0.321 -11.375 -8.031 1.00 94.75 144 GLU A C 1
ATOM 1127 O O . GLU A 1 144 ? 0.435 -11.968 -6.964 1.00 94.75 144 GLU A O 1
ATOM 1132 N N . TYR A 1 145 ? 1.364 -10.782 -8.618 1.00 93.62 145 TYR A N 1
ATOM 1133 C CA . TYR A 1 145 ? 2.720 -10.870 -8.081 1.00 93.62 145 TYR A CA 1
ATOM 1134 C C . TYR A 1 145 ? 2.845 -10.306 -6.653 1.00 93.62 145 TYR A C 1
ATOM 1136 O O . TYR A 1 145 ? 3.472 -10.922 -5.797 1.00 93.62 145 TYR A O 1
ATOM 1144 N N . ILE A 1 146 ? 2.204 -9.172 -6.342 1.00 93.25 146 ILE A N 1
ATOM 1145 C CA . ILE A 1 146 ? 2.187 -8.626 -4.971 1.00 93.25 146 ILE A CA 1
ATOM 1146 C C . ILE A 1 146 ? 1.522 -9.600 -3.983 1.00 93.25 146 ILE A C 1
ATOM 1148 O O . ILE A 1 146 ? 1.965 -9.720 -2.839 1.00 93.25 146 ILE A O 1
ATOM 1152 N N . LEU A 1 147 ? 0.471 -10.312 -4.401 1.00 92.06 147 LEU A N 1
ATOM 1153 C CA . LEU A 1 147 ? -0.171 -11.333 -3.568 1.00 92.06 147 LEU A CA 1
ATOM 1154 C C . LEU A 1 147 ? 0.751 -12.541 -3.345 1.00 92.06 147 LEU A C 1
ATOM 1156 O O . LEU A 1 147 ? 0.836 -13.038 -2.223 1.00 92.06 147 LEU A O 1
ATOM 1160 N N . GLU A 1 148 ? 1.482 -12.966 -4.376 1.00 91.50 148 GLU A N 1
ATOM 1161 C CA . GLU A 1 148 ? 2.448 -14.070 -4.311 1.00 91.50 148 GLU A CA 1
ATOM 1162 C C . GLU A 1 148 ? 3.545 -13.837 -3.264 1.00 91.50 148 GLU A C 1
ATOM 1164 O O . GLU A 1 148 ? 3.875 -14.751 -2.506 1.00 91.50 148 GLU A O 1
ATOM 1169 N N . LEU A 1 149 ? 4.028 -12.597 -3.125 1.00 89.81 149 LEU A N 1
ATOM 1170 C CA . LEU A 1 149 ? 5.017 -12.215 -2.103 1.00 89.81 149 LEU A CA 1
ATOM 1171 C C . LEU A 1 149 ? 4.545 -12.491 -0.663 1.00 89.81 149 LEU A C 1
ATOM 1173 O O . LEU A 1 149 ? 5.360 -12.594 0.252 1.00 89.81 149 LEU A O 1
ATOM 1177 N N . ASN A 1 150 ? 3.234 -12.624 -0.447 1.00 89.00 150 ASN A N 1
ATOM 1178 C CA . ASN A 1 150 ? 2.639 -12.871 0.863 1.00 89.00 150 ASN A CA 1
ATOM 1179 C C . ASN A 1 150 ? 2.307 -14.350 1.120 1.00 89.00 150 ASN A C 1
ATOM 1181 O O . ASN A 1 150 ? 1.843 -14.672 2.215 1.00 89.00 150 ASN A O 1
ATOM 1185 N N . LYS A 1 151 ? 2.552 -15.270 0.170 1.00 86.94 151 LYS A N 1
ATOM 1186 C CA . LYS A 1 151 ? 2.219 -16.702 0.336 1.00 86.94 151 LYS A CA 1
ATOM 1187 C C . LYS A 1 151 ? 2.867 -17.347 1.559 1.00 86.94 151 LYS A C 1
ATOM 1189 O O . LYS A 1 151 ? 2.266 -18.220 2.175 1.00 86.94 151 LYS A O 1
ATOM 1194 N N . GLN A 1 152 ? 4.049 -16.876 1.949 1.00 82.00 152 GLN A N 1
ATOM 1195 C CA . GLN A 1 152 ? 4.743 -17.323 3.160 1.00 82.00 152 GLN A CA 1
ATOM 1196 C C . GLN A 1 152 ? 3.970 -17.056 4.466 1.00 82.00 152 GLN A C 1
ATOM 1198 O O . GLN A 1 152 ? 4.266 -17.674 5.483 1.00 82.00 152 GLN A O 1
ATOM 1203 N N . TYR A 1 153 ? 2.983 -16.153 4.452 1.00 80.75 153 TYR A N 1
ATOM 1204 C CA . TYR A 1 153 ? 2.153 -15.809 5.612 1.00 80.75 153 TYR A CA 1
ATOM 1205 C C . TYR A 1 153 ? 0.797 -16.520 5.622 1.00 80.75 153 TYR A C 1
ATOM 1207 O O . TYR A 1 153 ? -0.035 -16.248 6.492 1.00 80.75 153 TYR A O 1
ATOM 1215 N N . LEU A 1 154 ? 0.537 -17.408 4.658 1.00 79.38 154 LEU A N 1
ATOM 1216 C CA . LEU A 1 154 ? -0.665 -18.227 4.684 1.00 79.38 154 LEU A CA 1
ATOM 1217 C C . LEU A 1 154 ? -0.587 -19.185 5.873 1.00 79.38 154 LEU A C 1
ATOM 1219 O O . LEU A 1 154 ? 0.357 -19.960 6.011 1.00 79.38 154 LEU A O 1
ATOM 1223 N N . VAL A 1 155 ? -1.603 -19.134 6.733 1.00 72.62 155 VAL A N 1
ATOM 1224 C CA . VAL A 1 155 ? -1.799 -20.166 7.751 1.00 72.62 155 VAL A CA 1
ATOM 1225 C C . VAL A 1 155 ? -2.138 -21.456 6.998 1.00 72.62 155 VAL A C 1
ATOM 1227 O O . VAL A 1 155 ? -3.073 -21.419 6.192 1.00 72.62 155 VAL A O 1
ATOM 1230 N N . PRO A 1 156 ? -1.413 -22.571 7.213 1.00 66.25 156 PRO A N 1
ATOM 1231 C CA . PRO A 1 156 ? -1.788 -23.850 6.627 1.00 66.25 156 PRO A CA 1
ATOM 1232 C C . PRO A 1 156 ? -3.247 -24.136 6.979 1.00 66.25 156 PRO A C 1
ATOM 1234 O O . PRO A 1 156 ? -3.619 -24.035 8.152 1.00 66.25 156 PRO A O 1
ATOM 1237 N N . GLU A 1 157 ? -4.087 -24.455 5.991 1.00 61.66 157 GLU A N 1
ATOM 1238 C CA . GLU A 1 157 ? -5.415 -24.966 6.320 1.00 61.66 157 GLU A CA 1
ATOM 1239 C C . GLU A 1 157 ? -5.223 -26.181 7.226 1.00 61.66 157 GLU A C 1
ATOM 1241 O O . GLU A 1 157 ? -4.445 -27.083 6.907 1.00 61.66 157 GLU A O 1
ATOM 1246 N N . LEU A 1 158 ? -5.900 -26.181 8.377 1.00 50.91 158 LEU A N 1
ATOM 1247 C CA . LEU A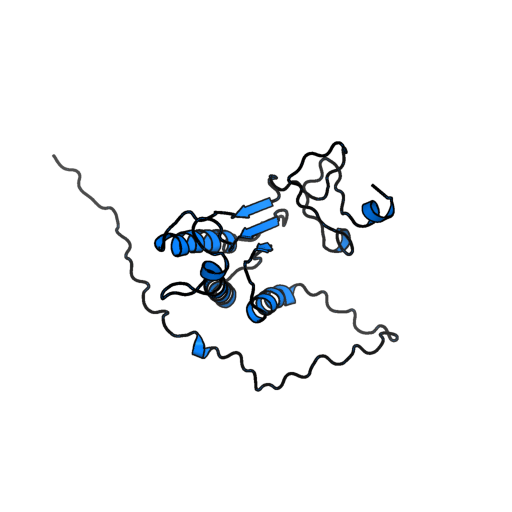 1 158 ? -5.999 -27.366 9.218 1.00 50.91 158 LEU A CA 1
ATOM 1248 C C . LEU A 1 158 ? -6.550 -28.486 8.336 1.00 50.91 158 LEU A C 1
ATOM 1250 O O . LEU A 1 158 ? -7.734 -28.502 7.997 1.00 50.91 158 LEU A O 1
ATOM 1254 N N . SER A 1 159 ? -5.664 -29.386 7.916 1.00 47.06 159 SER A N 1
ATOM 1255 C CA . SER A 1 159 ? -6.006 -30.537 7.101 1.00 47.06 159 SER A CA 1
ATOM 1256 C C . SER A 1 159 ? -7.146 -31.296 7.774 1.00 47.06 159 SER A C 1
ATOM 1258 O O . SER A 1 159 ? -7.020 -31.712 8.925 1.00 47.06 159 SER A O 1
ATOM 1260 N N . SER A 1 160 ? -8.224 -31.512 7.019 1.00 49.41 160 SER A N 1
ATOM 1261 C CA . SER A 1 160 ? -9.374 -32.375 7.321 1.00 49.41 160 SER A CA 1
ATOM 1262 C C . SER A 1 160 ? -10.390 -31.858 8.351 1.00 49.41 160 SER A C 1
ATOM 1264 O O . SER A 1 160 ? -10.495 -32.344 9.472 1.00 49.41 160 SER A O 1
ATOM 1266 N N . SER A 1 161 ? -11.281 -30.971 7.902 1.00 43.56 161 SER A N 1
ATOM 1267 C CA . SER A 1 161 ? -12.683 -31.109 8.308 1.00 43.56 161 SER A CA 1
ATOM 1268 C C . SER A 1 161 ? -13.349 -32.110 7.354 1.00 43.56 161 SER A C 1
ATOM 1270 O O . SER A 1 161 ? -13.355 -31.850 6.149 1.00 43.56 161 SER A O 1
ATOM 1272 N N . PRO A 1 162 ? -13.930 -33.231 7.828 1.00 52.72 162 PRO A N 1
ATOM 1273 C CA . PRO A 1 162 ? -14.606 -34.214 6.970 1.00 52.72 162 PRO A CA 1
ATOM 1274 C C . PRO A 1 162 ? -15.884 -33.679 6.295 1.00 52.72 162 PRO A C 1
ATOM 1276 O O . PRO A 1 162 ? -16.569 -34.424 5.603 1.00 52.72 162 PRO A O 1
ATOM 1279 N N . PHE A 1 163 ? -16.211 -32.396 6.485 1.00 56.28 163 PHE A N 1
ATOM 1280 C CA . PHE A 1 163 ? -17.409 -31.741 5.961 1.00 56.28 163 PHE A CA 1
ATOM 1281 C C . PHE A 1 163 ? -17.131 -30.507 5.091 1.00 56.28 163 PHE A C 1
ATOM 1283 O O . PHE A 1 163 ? -18.053 -29.736 4.826 1.00 56.28 163 PHE A O 1
ATOM 1290 N N . ALA A 1 164 ? -15.895 -30.287 4.631 1.00 50.62 164 ALA A N 1
ATOM 1291 C CA . ALA A 1 164 ? -15.646 -29.207 3.681 1.00 50.62 164 ALA A CA 1
ATOM 1292 C C . ALA A 1 164 ? -16.376 -29.509 2.350 1.00 50.62 164 ALA A C 1
ATOM 1294 O O . ALA A 1 164 ? -16.069 -30.526 1.721 1.00 50.62 164 ALA A O 1
ATOM 1295 N N . PRO A 1 165 ? -17.345 -28.680 1.903 1.00 49.03 165 PRO A N 1
ATOM 1296 C CA . PRO A 1 165 ? -17.892 -28.819 0.560 1.00 49.03 165 PRO A CA 1
ATOM 1297 C C . PRO A 1 165 ? -16.740 -28.671 -0.432 1.00 49.03 165 PRO A C 1
ATOM 1299 O O . PRO A 1 165 ? -15.908 -27.776 -0.277 1.00 49.03 165 PRO A O 1
ATOM 1302 N N . SER A 1 166 ? -16.670 -29.568 -1.419 1.00 51.94 166 SER A N 1
ATOM 1303 C CA . SER A 1 166 ? -15.616 -29.561 -2.432 1.00 51.94 166 SER A CA 1
ATOM 1304 C C . SER A 1 166 ? -15.511 -28.166 -3.040 1.00 51.94 166 SER A C 1
ATOM 1306 O O . SER A 1 166 ? -16.445 -27.710 -3.708 1.00 51.94 166 SER A O 1
ATOM 1308 N N . ALA A 1 167 ? -14.396 -27.481 -2.782 1.00 59.38 167 ALA A N 1
ATOM 1309 C CA . ALA A 1 167 ? -14.085 -26.241 -3.466 1.00 59.38 167 ALA A CA 1
ATOM 1310 C C . ALA A 1 167 ? -14.148 -26.513 -4.980 1.00 59.38 167 ALA A C 1
ATOM 1312 O O . ALA A 1 167 ? -13.654 -27.558 -5.420 1.00 59.38 167 ALA A O 1
ATOM 1313 N N . PRO A 1 168 ? -14.780 -25.638 -5.782 1.00 55.28 168 PRO A N 1
ATOM 1314 C CA . PRO A 1 168 ? -14.732 -25.792 -7.226 1.00 55.28 168 PRO A CA 1
ATOM 1315 C C . PRO A 1 168 ? -13.260 -25.837 -7.656 1.00 55.28 168 PRO A C 1
ATOM 1317 O O . PRO A 1 168 ? -12.450 -25.091 -7.094 1.00 55.28 168 PRO A O 1
ATOM 1320 N N . PRO A 1 169 ? -12.894 -26.719 -8.601 1.00 51.38 169 PRO A N 1
ATOM 1321 C CA . PRO A 1 169 ? -11.516 -26.830 -9.041 1.00 51.38 169 PRO A CA 1
ATOM 1322 C C . PRO A 1 169 ? -11.026 -25.456 -9.496 1.00 51.38 169 PRO A C 1
ATOM 1324 O O . PRO A 1 169 ? -11.707 -24.759 -10.255 1.00 51.38 169 PRO A O 1
ATOM 1327 N N . LEU A 1 170 ? -9.853 -25.058 -8.996 1.00 46.78 170 LEU A N 1
ATOM 1328 C CA . LEU A 1 170 ? -9.145 -23.900 -9.527 1.00 46.78 170 LEU A CA 1
ATOM 1329 C C . LEU A 1 170 ? -9.013 -24.082 -11.048 1.00 46.78 170 LEU A C 1
ATOM 1331 O O . LEU A 1 170 ? -8.816 -25.217 -11.494 1.00 46.78 170 LEU A O 1
ATOM 1335 N N . PRO A 1 171 ? -9.125 -23.007 -11.851 1.00 42.91 171 PRO A N 1
ATOM 1336 C CA . PRO A 1 171 ? -8.899 -23.109 -13.283 1.00 42.91 171 PRO A CA 1
ATOM 1337 C C . PRO A 1 171 ? -7.550 -23.788 -13.519 1.00 42.91 171 PRO A C 1
ATOM 1339 O O . PRO A 1 171 ? -6.526 -23.346 -12.997 1.00 42.91 171 PRO A O 1
ATOM 1342 N N . GLN A 1 172 ? -7.568 -24.897 -14.254 1.00 40.31 172 GLN A N 1
ATOM 1343 C CA . GLN A 1 172 ? -6.363 -25.616 -14.628 1.00 40.31 172 GLN A CA 1
ATOM 1344 C C . GLN A 1 172 ? -5.689 -24.798 -15.731 1.00 40.31 172 GLN A C 1
ATOM 1346 O O . GLN A 1 172 ? -6.117 -24.809 -16.883 1.00 40.31 172 GLN A O 1
ATOM 1351 N N . TRP A 1 173 ? -4.704 -23.991 -15.346 1.00 43.06 173 TRP A N 1
ATOM 1352 C CA . TRP A 1 173 ? -3.923 -23.191 -16.280 1.00 43.06 173 TRP A CA 1
ATOM 1353 C C . TRP A 1 173 ? -3.031 -24.130 -17.093 1.00 43.06 173 TRP A C 1
ATOM 1355 O O . TRP A 1 173 ? -2.306 -24.942 -16.521 1.00 43.06 173 TRP A O 1
ATOM 1365 N N . SER A 1 174 ? -3.100 -24.033 -18.420 1.00 39.12 174 SER A N 1
ATOM 1366 C CA . SER A 1 174 ? -2.106 -24.635 -19.305 1.00 39.12 174 SER A CA 1
ATOM 1367 C C . SER A 1 174 ? -0.734 -24.057 -18.959 1.00 39.12 174 SER A C 1
ATOM 1369 O O . SER A 1 174 ? -0.594 -22.834 -18.877 1.00 39.12 174 SER A O 1
ATOM 1371 N N . GLU A 1 175 ? 0.275 -24.915 -18.812 1.00 48.00 175 GLU A N 1
ATOM 1372 C CA . GLU A 1 175 ? 1.684 -24.527 -18.613 1.00 48.00 175 GLU A CA 1
ATOM 1373 C C . GLU A 1 175 ? 2.236 -23.649 -19.760 1.00 48.00 175 GLU A C 1
ATOM 1375 O O . GLU A 1 175 ? 3.318 -23.082 -19.654 1.00 48.00 175 GLU A O 1
ATOM 1380 N N . ASP A 1 176 ? 1.452 -23.460 -20.824 1.00 40.03 176 ASP A N 1
ATOM 1381 C CA . ASP A 1 176 ? 1.789 -22.694 -22.023 1.00 40.03 176 ASP A CA 1
ATOM 1382 C C . ASP A 1 176 ? 1.714 -21.165 -21.863 1.00 40.03 176 ASP A C 1
ATOM 1384 O O . ASP A 1 176 ? 2.093 -20.438 -22.779 1.00 40.03 176 ASP A O 1
ATOM 1388 N N . VAL A 1 177 ? 1.263 -20.640 -20.715 1.00 47.03 177 VAL A N 1
ATOM 1389 C CA . VAL A 1 177 ? 1.427 -19.207 -20.395 1.00 47.03 177 VAL A CA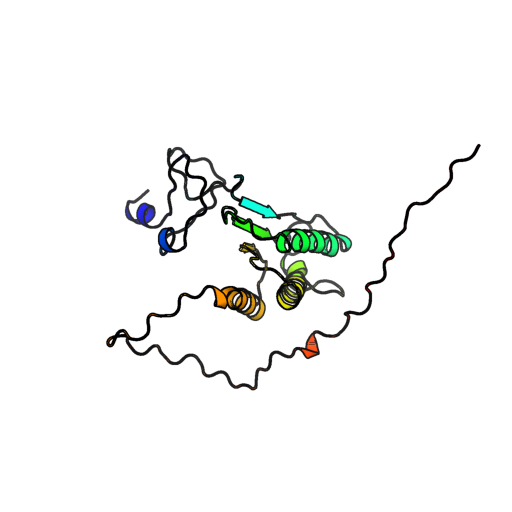 1
ATOM 1390 C C . VAL A 1 177 ? 2.632 -19.041 -19.479 1.00 47.03 177 VAL A C 1
ATOM 1392 O O . VAL A 1 177 ? 2.532 -18.568 -18.347 1.00 47.03 177 VAL A O 1
ATOM 1395 N N . ALA A 1 178 ? 3.791 -19.472 -19.975 1.00 37.72 178 ALA A N 1
ATOM 1396 C CA . ALA A 1 178 ? 5.063 -19.109 -19.385 1.00 37.72 178 ALA A CA 1
ATOM 1397 C C . ALA A 1 178 ? 5.129 -17.577 -19.299 1.00 37.72 178 ALA A C 1
ATOM 1399 O O . ALA A 1 178 ? 4.952 -16.865 -20.291 1.00 37.72 178 ALA A O 1
ATOM 1400 N N . PHE A 1 179 ? 5.342 -17.068 -18.088 1.00 43.97 179 PHE A N 1
ATOM 1401 C CA . PHE A 1 179 ? 5.729 -15.684 -17.876 1.00 43.97 179 PHE A CA 1
ATOM 1402 C C . PHE A 1 179 ? 7.047 -15.474 -18.622 1.00 43.97 179 PHE A C 1
ATOM 1404 O O . PHE A 1 179 ? 8.084 -15.983 -18.201 1.00 43.97 179 PHE A O 1
ATOM 1411 N N . ASP A 1 180 ? 6.977 -14.800 -19.766 1.00 42.16 180 ASP A N 1
ATOM 1412 C CA . ASP A 1 180 ? 8.128 -14.569 -20.626 1.00 42.16 180 ASP A CA 1
ATOM 1413 C C . ASP A 1 180 ? 9.118 -13.623 -19.928 1.00 42.16 180 ASP A C 1
ATOM 1415 O O . ASP A 1 180 ? 8.992 -12.395 -19.964 1.00 42.16 180 ASP A O 1
ATOM 1419 N N . SER A 1 181 ? 10.091 -14.215 -19.236 1.00 41.50 181 SER A N 1
ATOM 1420 C CA . SER A 1 181 ? 11.187 -13.508 -18.577 1.00 41.50 181 SER A CA 1
ATOM 1421 C C . SER A 1 181 ? 12.143 -12.838 -19.569 1.00 41.50 181 SER A C 1
ATOM 1423 O O . SER A 1 181 ? 12.859 -11.915 -19.180 1.00 41.50 181 SER A O 1
ATOM 1425 N N . GLU A 1 182 ? 12.149 -13.265 -20.837 1.00 38.88 182 GLU A N 1
ATOM 1426 C CA . GLU A 1 182 ? 13.049 -12.773 -21.888 1.00 38.88 182 GLU A CA 1
ATOM 1427 C C . GLU A 1 182 ? 12.558 -11.447 -22.490 1.00 38.88 182 GLU A C 1
ATOM 1429 O O . GLU A 1 182 ? 13.361 -10.604 -22.889 1.00 38.88 182 GLU A O 1
ATOM 1434 N N . ALA A 1 183 ? 11.249 -11.173 -22.466 1.00 43.19 183 ALA A N 1
ATOM 1435 C CA . ALA A 1 183 ? 10.694 -9.889 -22.912 1.00 43.19 183 ALA A CA 1
ATOM 1436 C C . ALA A 1 183 ? 11.129 -8.684 -22.044 1.00 43.19 183 ALA A C 1
ATOM 1438 O O . ALA A 1 183 ? 10.809 -7.531 -22.357 1.00 43.19 183 ALA A O 1
ATOM 1439 N N . PHE A 1 184 ? 11.845 -8.922 -20.940 1.00 36.34 184 PHE A N 1
ATOM 1440 C CA . PHE A 1 184 ? 12.167 -7.915 -19.933 1.00 36.34 184 PHE A CA 1
ATOM 1441 C C . PHE A 1 184 ? 13.665 -7.676 -19.693 1.00 36.34 184 PHE A C 1
ATOM 1443 O O . PHE A 1 184 ? 14.003 -6.742 -18.961 1.00 36.34 184 PHE A O 1
ATOM 1450 N N . THR A 1 185 ? 14.549 -8.465 -20.312 1.00 32.12 185 THR A N 1
ATOM 1451 C CA . THR A 1 185 ? 16.015 -8.425 -20.127 1.00 32.12 185 THR A CA 1
ATOM 1452 C C . THR A 1 185 ? 16.754 -7.441 -21.034 1.00 32.12 185 THR A C 1
ATOM 1454 O O . THR A 1 185 ? 17.977 -7.338 -20.954 1.00 32.12 185 THR A O 1
ATOM 1457 N N . LEU A 1 186 ? 16.058 -6.644 -21.845 1.00 35.31 186 LEU A N 1
ATOM 1458 C CA . LEU A 1 186 ? 16.707 -5.559 -22.577 1.00 35.31 186 LEU A CA 1
ATOM 1459 C C . LEU A 1 186 ? 16.854 -4.321 -21.674 1.00 35.31 186 LEU A C 1
ATOM 1461 O O . LEU A 1 186 ? 15.866 -3.668 -21.325 1.00 35.31 186 LEU A O 1
ATOM 1465 N N . ASP A 1 187 ? 18.118 -4.023 -21.354 1.00 37.19 187 ASP A N 1
ATOM 1466 C CA . ASP A 1 187 ? 18.669 -2.757 -20.836 1.00 37.19 187 ASP A CA 1
ATOM 1467 C C . ASP A 1 187 ? 19.036 -2.682 -19.336 1.00 37.19 187 ASP A C 1
ATOM 1469 O O . ASP A 1 187 ? 18.746 -1.711 -18.639 1.00 37.19 187 ASP A O 1
ATOM 1473 N N . ALA A 1 188 ? 19.722 -3.714 -18.831 1.00 37.44 188 ALA A N 1
ATOM 1474 C CA . ALA A 1 188 ? 20.434 -3.679 -17.545 1.00 37.44 188 ALA A CA 1
ATOM 1475 C C . ALA A 1 188 ? 21.921 -3.268 -17.683 1.00 37.44 188 ALA A C 1
ATOM 1477 O O . ALA A 1 188 ? 22.742 -3.649 -16.852 1.00 37.44 188 ALA A O 1
ATOM 1478 N N . SER A 1 189 ? 22.295 -2.516 -18.726 1.00 35.59 189 SER A N 1
ATOM 1479 C CA . SER A 1 189 ? 23.688 -2.120 -18.984 1.00 35.59 189 SER A CA 1
ATOM 1480 C C . SER A 1 189 ? 23.850 -0.607 -19.157 1.00 35.59 189 SER A C 1
ATOM 1482 O O . SER A 1 189 ? 24.216 -0.138 -20.230 1.00 35.59 189 SER A O 1
ATOM 1484 N N . SER A 1 190 ? 23.606 0.168 -18.099 1.00 39.53 190 SER A N 1
ATOM 1485 C CA . SER A 1 190 ? 24.201 1.507 -17.961 1.00 39.53 190 SER A CA 1
ATOM 1486 C C . SER A 1 190 ? 24.139 1.993 -16.508 1.00 39.53 190 SER A C 1
ATOM 1488 O O . SER A 1 190 ? 23.522 3.016 -16.211 1.00 39.53 190 SER A O 1
ATOM 1490 N N . ASP A 1 191 ? 24.764 1.254 -15.593 1.00 39.38 191 ASP A N 1
ATOM 1491 C CA . ASP A 1 191 ? 25.140 1.783 -14.279 1.00 39.38 191 ASP A CA 1
ATOM 1492 C C . ASP A 1 191 ? 26.624 2.164 -14.327 1.00 39.38 191 ASP A C 1
ATOM 1494 O O . ASP A 1 191 ? 27.500 1.405 -13.926 1.00 39.38 191 ASP A O 1
ATOM 1498 N N . GLU A 1 192 ? 26.907 3.355 -14.850 1.00 40.47 192 GLU A N 1
ATOM 1499 C CA . GLU A 1 192 ? 28.185 4.032 -14.638 1.00 40.47 192 GLU A CA 1
ATOM 1500 C C . GLU A 1 192 ? 27.908 5.536 -14.498 1.00 40.47 192 GLU A C 1
ATOM 1502 O O . GLU A 1 192 ? 27.830 6.288 -15.466 1.00 40.47 192 GLU A O 1
ATOM 1507 N N . TYR A 1 193 ? 27.683 5.985 -13.264 1.00 35.31 193 TYR A N 1
ATOM 1508 C CA . TYR A 1 193 ? 27.920 7.379 -12.905 1.00 35.31 193 TYR A CA 1
ATOM 1509 C C . TYR A 1 193 ? 28.731 7.383 -11.621 1.00 35.31 193 TYR A C 1
ATOM 1511 O O . TYR A 1 193 ? 28.239 7.048 -10.544 1.00 35.31 193 TYR A O 1
ATOM 1519 N N . GLY A 1 194 ? 30.015 7.659 -11.829 1.00 30.17 194 GLY A N 1
ATOM 1520 C CA . GLY A 1 194 ? 31.092 7.494 -10.880 1.00 30.17 194 GLY A CA 1
ATOM 1521 C C . GLY A 1 194 ? 30.974 8.359 -9.635 1.00 30.17 194 GLY A C 1
ATOM 1522 O O . GLY A 1 194 ? 30.498 9.496 -9.644 1.00 30.17 194 GLY A O 1
ATOM 1523 N N . ASP A 1 195 ? 31.482 7.748 -8.580 1.00 35.09 195 ASP A N 1
ATOM 1524 C CA . ASP A 1 195 ? 31.927 8.321 -7.328 1.00 35.09 195 ASP A CA 1
ATOM 1525 C C . ASP A 1 195 ? 32.986 9.406 -7.613 1.00 35.09 195 ASP A C 1
ATOM 1527 O O . ASP A 1 195 ? 34.054 9.119 -8.156 1.00 35.09 195 ASP A O 1
ATOM 1531 N N . ALA A 1 196 ? 32.689 10.666 -7.296 1.00 32.75 196 ALA A N 1
ATOM 1532 C CA . ALA A 1 196 ? 33.685 11.732 -7.292 1.00 32.75 196 ALA A CA 1
ATOM 1533 C C . ALA A 1 196 ? 34.084 11.994 -5.841 1.00 32.75 196 ALA A C 1
ATOM 1535 O O . ALA A 1 196 ? 33.440 12.759 -5.120 1.00 32.75 196 ALA A O 1
ATOM 1536 N N . ALA A 1 197 ? 35.152 11.312 -5.432 1.00 32.62 197 ALA A N 1
ATOM 1537 C CA . ALA A 1 197 ? 35.885 11.574 -4.209 1.00 32.62 197 ALA A CA 1
ATOM 1538 C C . ALA A 1 197 ? 36.326 13.046 -4.150 1.00 32.62 197 ALA A C 1
ATOM 1540 O O . ALA A 1 197 ? 36.935 13.572 -5.082 1.00 32.62 197 ALA A O 1
ATOM 1541 N N . ALA A 1 198 ? 36.017 13.700 -3.032 1.00 35.19 198 ALA A N 1
ATOM 1542 C CA . ALA A 1 198 ? 36.568 14.994 -2.671 1.00 35.19 198 ALA A CA 1
ATOM 1543 C C . ALA A 1 198 ? 37.906 14.793 -1.940 1.00 35.19 198 ALA A C 1
ATOM 1545 O O . ALA A 1 198 ? 37.944 14.405 -0.775 1.00 35.19 198 ALA A O 1
ATOM 1546 N N . THR A 1 199 ? 38.985 15.092 -2.652 1.00 34.03 199 THR A N 1
ATOM 1547 C CA . THR A 1 199 ? 40.363 15.343 -2.198 1.00 34.03 199 THR A CA 1
ATOM 1548 C C . THR A 1 199 ? 40.929 16.302 -3.253 1.00 34.03 199 THR A C 1
ATOM 1550 O O . THR A 1 199 ? 40.671 16.113 -4.435 1.00 34.03 199 THR A O 1
ATOM 1553 N N . ASP A 1 200 ? 41.649 17.386 -2.994 1.00 31.94 200 ASP A N 1
ATOM 1554 C CA . ASP A 1 200 ? 42.344 17.938 -1.834 1.00 31.94 200 ASP A CA 1
ATOM 1555 C C . ASP A 1 200 ? 42.704 19.410 -2.201 1.00 31.94 200 ASP A C 1
ATOM 1557 O O . ASP A 1 200 ? 42.362 19.881 -3.289 1.00 31.94 200 ASP A O 1
ATOM 1561 N N . VAL A 1 201 ? 43.472 20.076 -1.336 1.00 31.31 201 VAL A N 1
ATOM 1562 C CA . VAL A 1 201 ? 44.396 21.210 -1.556 1.00 31.31 201 VAL A CA 1
ATOM 1563 C C . VAL A 1 201 ? 44.052 22.484 -0.773 1.00 31.31 201 VAL A C 1
ATOM 1565 O O . VAL A 1 201 ? 43.545 23.483 -1.280 1.00 31.31 201 VAL A O 1
ATOM 1568 N N . LEU A 1 202 ? 44.471 22.455 0.496 1.00 35.97 202 LEU A N 1
ATOM 1569 C CA . LEU A 1 202 ? 45.212 23.555 1.121 1.00 35.97 202 LEU A CA 1
ATOM 1570 C C . LEU A 1 202 ? 46.526 23.796 0.353 1.00 35.97 202 LEU A C 1
ATOM 1572 O O . LEU A 1 202 ? 47.223 22.829 0.061 1.00 35.97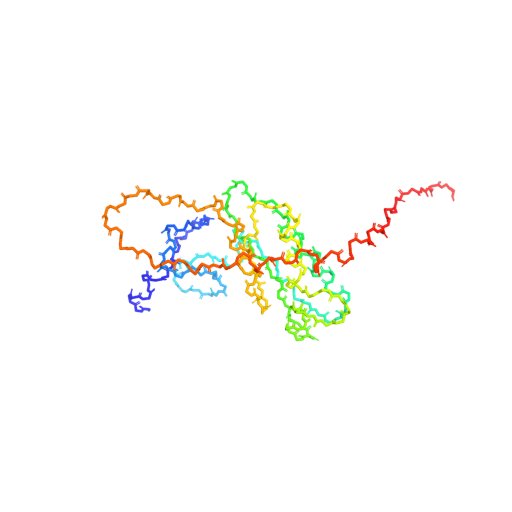 202 LEU A O 1
ATOM 1576 N N . VAL A 1 203 ? 46.890 25.062 0.103 1.00 40.41 203 VAL A N 1
ATOM 1577 C CA . VAL A 1 203 ? 48.211 25.683 0.379 1.00 40.41 203 VAL A CA 1
ATOM 1578 C C . VAL A 1 203 ? 48.281 27.083 -0.267 1.00 40.41 203 VAL A C 1
ATOM 1580 O O . VAL A 1 203 ? 48.178 27.212 -1.483 1.00 40.41 203 VAL A O 1
ATOM 1583 N N . ARG A 1 204 ? 48.598 28.060 0.602 1.00 42.88 204 ARG A N 1
ATOM 1584 C CA . ARG A 1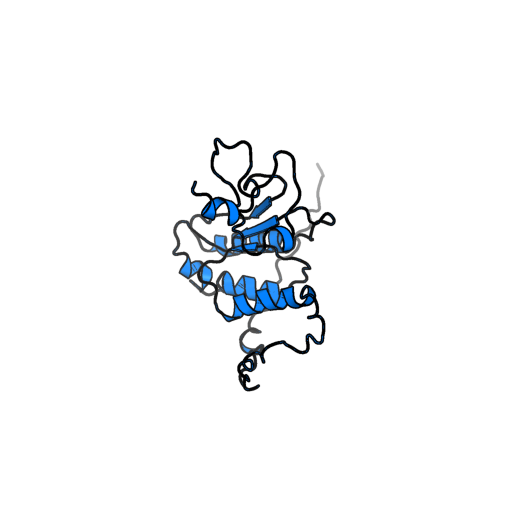 204 ? 49.000 29.474 0.414 1.00 42.88 204 ARG A CA 1
ATOM 1585 C C . ARG A 1 204 ? 47.927 30.512 0.105 1.00 42.88 204 ARG A C 1
ATOM 1587 O O . ARG A 1 204 ? 47.455 30.585 -1.043 1.00 42.88 204 ARG A O 1
#

pLDDT: mean 74.24, std 20.5, range [30.17, 96.06]

Secondary structure (DSSP, 8-state):
--HHHHTTB-EE-TT--PPPPHHHHTTSB--EE-S--SSSSEESEETTSTTEEEE-----SSSHHHHHHHHHHHHHHTSPPPTT---EEEEE----SSS-HHHHHT-SSSS--HHHHHHHHHHH---S---EEE-SS--HHHHHHHHHTTGGGPPPP-S--TT---PPPPP---TT----SGGG-TT-----------------

Radius of gyration: 22.46 Å; chains: 1; bounding box: 76×64×48 Å